Protein AF-A0A851CHR6-F1 (afdb_monomer)

Structure (mmCIF, N/CA/C/O backbone):
data_AF-A0A851CHR6-F1
#
_entry.id   AF-A0A851CHR6-F1
#
loop_
_atom_site.group_PDB
_atom_site.id
_atom_site.type_symbol
_atom_site.label_atom_id
_atom_site.label_alt_id
_atom_site.label_comp_id
_atom_site.label_asym_id
_atom_site.label_entity_id
_atom_site.label_seq_id
_atom_site.pdbx_PDB_ins_code
_atom_site.Cartn_x
_atom_site.Cartn_y
_atom_site.Cartn_z
_atom_site.occupancy
_atom_site.B_iso_or_equiv
_atom_site.auth_seq_id
_atom_site.auth_comp_id
_atom_site.auth_asym_id
_atom_site.auth_atom_id
_atom_site.pdbx_PDB_model_num
ATOM 1 N N . SER A 1 1 ? -6.723 14.436 -5.888 1.00 81.69 1 SER A N 1
ATOM 2 C CA . SER A 1 1 ? -5.928 14.360 -4.636 1.00 81.69 1 SER A CA 1
ATOM 3 C C . SER A 1 1 ? -5.388 12.940 -4.521 1.00 81.69 1 SER A C 1
ATOM 5 O O . SER A 1 1 ? -5.983 12.074 -5.145 1.00 81.69 1 SER A O 1
ATOM 7 N N . PHE A 1 2 ? -4.328 12.640 -3.761 1.00 88.12 2 PHE A N 1
ATOM 8 C CA . PHE A 1 2 ? -3.978 11.223 -3.514 1.00 88.12 2 PHE A CA 1
ATOM 9 C C . PHE A 1 2 ? -5.116 10.463 -2.838 1.00 88.12 2 PHE A C 1
ATOM 11 O O . PHE A 1 2 ? -5.323 9.294 -3.124 1.00 88.12 2 PHE A O 1
ATOM 18 N N . GLN A 1 3 ? -5.904 11.176 -2.035 1.00 89.31 3 GLN A N 1
ATOM 19 C CA . GLN A 1 3 ? -7.140 10.686 -1.443 1.00 89.31 3 GLN A CA 1
ATOM 20 C C . GLN A 1 3 ? -8.084 10.058 -2.480 1.00 89.31 3 GLN A C 1
ATOM 22 O O . GLN A 1 3 ? -8.462 8.910 -2.322 1.00 89.31 3 GLN A O 1
ATOM 27 N N . SER A 1 4 ? -8.383 10.762 -3.580 1.00 94.50 4 SER A N 1
ATOM 28 C CA . SER A 1 4 ? -9.306 10.250 -4.603 1.00 94.50 4 SER A CA 1
ATOM 29 C C . SER A 1 4 ? -8.756 9.010 -5.306 1.00 94.50 4 SER A C 1
ATOM 31 O O . SER A 1 4 ? -9.482 8.050 -5.482 1.00 94.50 4 SER A O 1
ATOM 33 N N . VAL A 1 5 ? -7.456 8.994 -5.625 1.00 95.62 5 VAL A N 1
ATOM 34 C CA . VAL A 1 5 ? -6.807 7.828 -6.255 1.00 95.62 5 VAL A CA 1
ATOM 35 C C . VAL A 1 5 ? -6.853 6.603 -5.338 1.00 95.62 5 VAL A C 1
ATOM 37 O O . VAL A 1 5 ? -7.081 5.490 -5.796 1.00 95.62 5 VAL A O 1
ATOM 40 N N . VAL A 1 6 ? -6.633 6.805 -4.037 1.00 96.38 6 VAL A N 1
ATOM 41 C CA . VAL A 1 6 ? -6.708 5.731 -3.042 1.00 96.38 6 VAL A CA 1
ATOM 42 C C . VAL A 1 6 ? -8.144 5.253 -2.853 1.00 96.38 6 VAL A C 1
ATOM 44 O O . VAL A 1 6 ? -8.358 4.051 -2.767 1.00 96.38 6 VAL A O 1
ATOM 47 N N . ASP A 1 7 ? -9.118 6.160 -2.808 1.00 96.12 7 ASP A N 1
ATOM 48 C CA . ASP A 1 7 ? -10.529 5.791 -2.681 1.00 96.12 7 ASP A CA 1
ATOM 49 C C . ASP A 1 7 ? -10.995 4.982 -3.909 1.00 96.12 7 ASP A C 1
ATOM 51 O O . ASP A 1 7 ? -11.620 3.937 -3.745 1.00 96.12 7 ASP A O 1
ATOM 55 N N . ASP A 1 8 ? -10.592 5.377 -5.122 1.00 97.38 8 ASP A N 1
ATOM 56 C CA . ASP A 1 8 ? -10.868 4.629 -6.359 1.00 97.38 8 ASP A CA 1
ATOM 57 C C . ASP A 1 8 ? -10.224 3.225 -6.336 1.00 97.38 8 ASP A C 1
ATOM 59 O O . ASP A 1 8 ? -10.842 2.228 -6.731 1.00 97.38 8 ASP A O 1
ATOM 63 N N . TRP A 1 9 ? -8.989 3.119 -5.827 1.00 97.81 9 TRP A N 1
ATOM 64 C CA . TRP A 1 9 ? -8.313 1.830 -5.647 1.00 97.81 9 TRP A CA 1
ATOM 65 C C . TRP A 1 9 ? -9.023 0.952 -4.607 1.00 97.81 9 TRP A C 1
ATOM 67 O O . TRP A 1 9 ? -9.183 -0.246 -4.823 1.00 97.81 9 TRP A O 1
ATOM 77 N N . ILE A 1 10 ? -9.503 1.535 -3.505 1.00 97.56 10 ILE A N 1
ATOM 78 C CA . ILE A 1 10 ? -10.255 0.820 -2.464 1.00 97.56 10 ILE A CA 1
ATOM 79 C C . ILE A 1 10 ? -11.565 0.258 -3.019 1.00 97.56 10 ILE A C 1
ATOM 81 O O . ILE A 1 10 ? -11.912 -0.882 -2.716 1.00 97.56 10 ILE A O 1
ATOM 85 N N . GLU A 1 11 ? -12.296 1.024 -3.828 1.00 97.69 11 GLU A N 1
ATOM 86 C CA . GLU A 1 11 ? -13.516 0.524 -4.470 1.00 97.69 11 GLU A CA 1
ATOM 87 C C . GLU A 1 11 ? -13.210 -0.614 -5.450 1.00 97.69 11 GLU A C 1
ATOM 89 O O . GLU A 1 11 ? -13.914 -1.626 -5.458 1.00 97.69 11 GLU A O 1
ATOM 94 N N . SER A 1 12 ? -12.105 -0.511 -6.193 1.00 97.62 12 SER A N 1
ATOM 95 C CA . SER A 1 12 ? -11.624 -1.600 -7.053 1.00 97.62 12 SER A CA 1
ATOM 96 C C . SER A 1 12 ? -11.279 -2.850 -6.234 1.00 97.62 12 SER A C 1
ATOM 98 O O . SER A 1 12 ? -11.700 -3.947 -6.590 1.00 97.62 12 SER A O 1
ATOM 100 N N . TYR A 1 13 ? -10.609 -2.685 -5.089 1.00 98.00 13 TYR A N 1
ATOM 101 C CA . TYR A 1 13 ? -10.252 -3.778 -4.180 1.00 98.00 13 TYR A CA 1
ATOM 102 C C . TYR A 1 13 ? -11.476 -4.473 -3.575 1.00 98.00 13 TYR A C 1
ATOM 104 O O . TYR A 1 13 ? -11.506 -5.695 -3.453 1.00 98.00 13 TYR A O 1
ATOM 112 N N . LYS A 1 14 ? -12.520 -3.714 -3.224 1.00 96.44 14 LYS A N 1
ATOM 113 C CA . LYS A 1 14 ? -13.790 -4.283 -2.747 1.00 96.44 14 LYS A CA 1
ATOM 114 C C . LYS A 1 14 ? -14.519 -5.081 -3.828 1.00 96.44 14 LYS A C 1
ATOM 116 O O . LYS A 1 14 ? -15.262 -5.999 -3.486 1.00 96.44 14 LYS A O 1
ATOM 121 N N . HIS A 1 15 ? -14.349 -4.716 -5.098 1.00 97.38 15 HIS A N 1
ATOM 122 C CA . HIS A 1 15 ? -14.965 -5.413 -6.223 1.00 97.38 15 HIS A CA 1
ATOM 123 C C . HIS A 1 15 ? -14.202 -6.690 -6.598 1.00 97.38 15 HIS A C 1
ATOM 125 O O . HIS A 1 15 ? -14.799 -7.763 -6.656 1.00 97.38 15 HIS A O 1
ATOM 131 N N . ASP A 1 16 ? -12.893 -6.574 -6.821 1.00 96.81 16 ASP A N 1
ATOM 132 C CA . ASP A 1 16 ? -11.997 -7.683 -7.136 1.00 96.81 16 ASP A CA 1
ATOM 133 C C . ASP A 1 16 ? -10.620 -7.426 -6.505 1.00 96.81 16 ASP A C 1
ATOM 135 O O . ASP A 1 16 ? -9.840 -6.574 -6.948 1.00 96.81 16 ASP A O 1
ATOM 139 N N . ARG A 1 17 ? -10.331 -8.177 -5.438 1.00 96.19 17 ARG A N 1
ATOM 140 C CA . ARG A 1 17 ? -9.097 -8.028 -4.657 1.00 96.19 17 ARG A CA 1
ATOM 141 C C . ARG A 1 17 ? -7.855 -8.367 -5.474 1.00 96.19 17 ARG A C 1
ATOM 143 O O . ARG A 1 17 ? -6.841 -7.688 -5.325 1.00 96.19 17 ARG A O 1
ATOM 150 N N . ASP A 1 18 ? -7.932 -9.374 -6.342 1.00 94.75 18 ASP A N 1
ATOM 151 C CA . ASP A 1 18 ? -6.777 -9.862 -7.094 1.00 94.75 18 ASP A CA 1
ATOM 152 C C . ASP A 1 18 ? -6.356 -8.835 -8.146 1.00 94.75 18 ASP A C 1
ATOM 154 O O . ASP A 1 18 ? -5.170 -8.542 -8.295 1.00 94.75 18 ASP A O 1
ATOM 158 N N . ILE A 1 19 ? -7.330 -8.250 -8.849 1.00 95.69 19 ILE A N 1
ATOM 159 C CA . ILE A 1 19 ? -7.069 -7.221 -9.864 1.00 95.69 19 ILE A CA 1
ATOM 160 C C . ILE A 1 19 ? -6.483 -5.965 -9.212 1.00 95.69 19 ILE A C 1
ATOM 162 O O . ILE A 1 19 ? -5.458 -5.454 -9.662 1.00 95.69 19 ILE A O 1
ATOM 166 N N . ALA A 1 20 ? -7.076 -5.493 -8.114 1.00 97.50 20 ALA A N 1
ATOM 167 C CA . ALA A 1 20 ? -6.581 -4.301 -7.432 1.00 97.50 20 ALA A CA 1
ATOM 168 C C . ALA A 1 20 ? -5.175 -4.500 -6.834 1.00 97.50 20 ALA A C 1
ATOM 170 O O . ALA A 1 20 ? -4.352 -3.578 -6.859 1.00 97.50 20 ALA A O 1
ATOM 171 N N . LEU A 1 21 ? -4.865 -5.694 -6.312 1.00 96.69 21 LEU A N 1
ATOM 172 C CA . LEU A 1 21 ? -3.513 -6.010 -5.843 1.00 96.69 21 LEU A CA 1
ATOM 173 C C . LEU A 1 21 ? -2.518 -6.123 -6.986 1.00 96.69 21 LEU A C 1
ATOM 175 O O . LEU A 1 21 ? -1.395 -5.650 -6.835 1.00 96.69 21 LEU A O 1
ATOM 179 N N . LEU A 1 22 ? -2.915 -6.687 -8.125 1.00 96.88 22 LEU A N 1
ATOM 180 C CA . LEU A 1 22 ? -2.071 -6.727 -9.313 1.00 96.88 22 LEU A CA 1
ATOM 181 C C . LEU A 1 22 ? -1.657 -5.319 -9.757 1.00 96.88 22 LEU A C 1
ATOM 183 O O . LEU A 1 22 ? -0.482 -5.087 -10.056 1.00 96.88 22 LEU A O 1
ATOM 187 N N . ASP A 1 23 ? -2.591 -4.369 -9.743 1.00 97.38 23 ASP A N 1
ATOM 188 C CA . ASP A 1 23 ? -2.306 -2.966 -10.050 1.00 97.38 23 A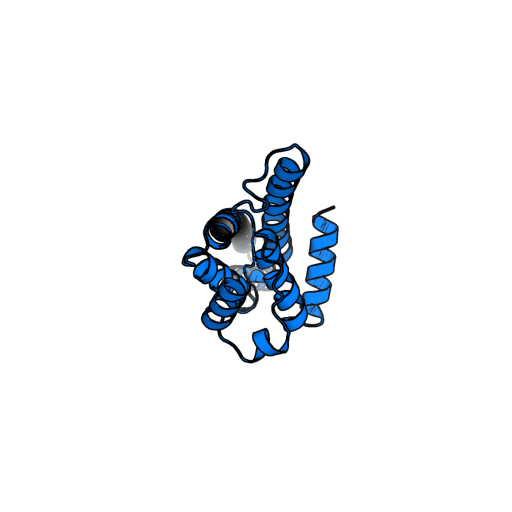SP A CA 1
ATOM 189 C C . ASP A 1 23 ? -1.341 -2.351 -9.029 1.00 97.38 23 ASP A C 1
ATOM 191 O O . ASP A 1 23 ? -0.394 -1.654 -9.401 1.00 97.38 23 AS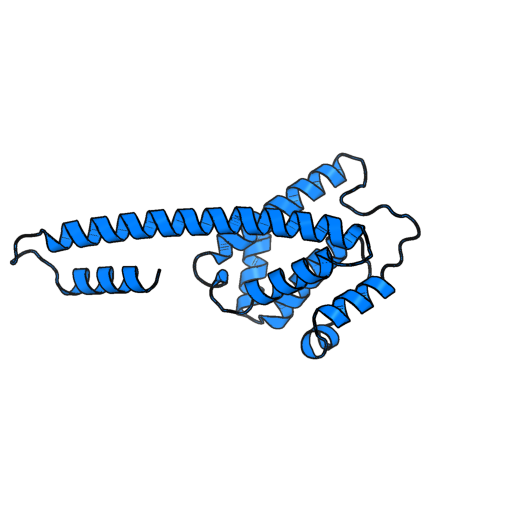P A O 1
ATOM 195 N N . LEU A 1 24 ? -1.520 -2.655 -7.740 1.00 97.50 24 LEU A N 1
ATOM 196 C CA . LEU A 1 24 ? -0.637 -2.165 -6.680 1.00 97.50 24 LEU A CA 1
ATOM 197 C C . LEU A 1 24 ? 0.774 -2.780 -6.755 1.00 97.50 24 LEU A C 1
ATOM 199 O O . LEU A 1 24 ? 1.767 -2.091 -6.515 1.00 97.50 24 LEU A O 1
ATOM 203 N N . ILE A 1 25 ? 0.884 -4.058 -7.122 1.00 96.31 25 ILE A N 1
ATOM 204 C CA . ILE A 1 25 ? 2.160 -4.741 -7.368 1.00 96.31 25 ILE A CA 1
ATOM 205 C C . ILE A 1 25 ? 2.881 -4.067 -8.534 1.00 96.31 25 ILE A C 1
ATOM 207 O O . ILE A 1 25 ? 4.033 -3.649 -8.390 1.00 96.31 25 ILE A O 1
ATOM 211 N N . ASN A 1 26 ? 2.195 -3.906 -9.668 1.00 97.00 26 ASN A N 1
ATOM 212 C CA . ASN A 1 26 ? 2.755 -3.246 -10.843 1.00 97.00 26 ASN A CA 1
ATOM 213 C C . ASN A 1 26 ? 3.151 -1.796 -10.553 1.00 97.00 26 ASN A C 1
ATOM 215 O O . ASN A 1 26 ? 4.203 -1.356 -11.009 1.00 97.00 26 ASN A O 1
ATOM 219 N N . PHE A 1 27 ? 2.384 -1.077 -9.732 1.00 97.88 27 PHE A N 1
ATOM 220 C CA . PHE A 1 27 ? 2.748 0.262 -9.275 1.00 97.88 27 PHE A CA 1
ATOM 221 C C . PHE A 1 27 ? 4.126 0.286 -8.596 1.00 97.88 27 PHE A C 1
ATOM 223 O O . PHE A 1 27 ? 4.962 1.122 -8.946 1.00 97.88 27 PHE A O 1
ATOM 230 N N . PHE A 1 28 ? 4.409 -0.633 -7.665 1.00 97.75 28 PHE A N 1
ATOM 231 C CA . PHE A 1 28 ? 5.719 -0.691 -7.005 1.00 97.75 28 PHE A CA 1
ATOM 232 C C . PHE A 1 28 ? 6.849 -1.076 -7.965 1.00 97.75 28 PHE A C 1
ATOM 234 O O . PHE A 1 28 ? 7.915 -0.460 -7.914 1.00 97.75 28 PHE A O 1
ATOM 241 N N . ILE A 1 29 ? 6.607 -2.039 -8.859 1.00 95.50 29 ILE A N 1
ATOM 242 C CA . ILE A 1 29 ? 7.572 -2.471 -9.881 1.00 95.50 29 ILE A CA 1
ATOM 243 C C . ILE A 1 29 ? 7.928 -1.312 -10.825 1.00 95.50 29 ILE A C 1
ATOM 245 O O . ILE A 1 29 ? 9.106 -1.019 -11.035 1.00 95.50 29 ILE A O 1
ATOM 249 N N . GLN A 1 30 ? 6.931 -0.580 -11.320 1.00 95.75 30 GLN A N 1
ATOM 250 C CA . GLN A 1 30 ? 7.128 0.556 -12.227 1.00 95.75 30 GLN A CA 1
ATOM 251 C C . GLN A 1 30 ? 7.757 1.765 -11.526 1.00 95.75 30 GLN A C 1
ATOM 253 O O . GLN A 1 30 ? 8.561 2.486 -12.118 1.00 95.75 30 GLN A O 1
ATOM 258 N N . CYS A 1 31 ? 7.472 1.974 -10.237 1.00 97.19 31 CYS A N 1
ATOM 259 C CA . CYS A 1 31 ? 8.139 3.004 -9.435 1.00 97.19 31 CYS A CA 1
ATOM 260 C C . CYS A 1 31 ? 9.646 2.738 -9.251 1.00 97.19 31 CYS A C 1
ATOM 262 O O . CYS A 1 31 ? 10.398 3.659 -8.924 1.00 97.19 31 CYS A O 1
ATOM 264 N N . SER A 1 32 ? 10.102 1.504 -9.480 1.00 95.56 32 SER A N 1
ATOM 265 C CA . SER A 1 32 ? 11.521 1.150 -9.581 1.00 95.56 32 SER A CA 1
ATOM 266 C C . SER A 1 32 ? 12.126 1.384 -10.964 1.00 95.56 32 SER A C 1
ATOM 268 O O . SER A 1 32 ? 13.311 1.135 -11.113 1.00 95.56 32 SER A O 1
ATOM 270 N N . GLY A 1 33 ? 11.372 1.859 -11.957 1.00 93.81 33 GLY A N 1
ATOM 271 C CA . GLY A 1 33 ? 11.861 2.035 -13.333 1.00 93.81 33 GLY A CA 1
ATOM 272 C C . GLY A 1 33 ? 11.715 0.791 -14.215 1.00 93.81 33 GLY A C 1
ATOM 273 O O . GLY A 1 33 ? 11.932 0.867 -15.422 1.00 93.81 33 GLY A O 1
ATOM 274 N N . CYS A 1 34 ? 11.263 -0.336 -13.653 1.00 92.81 34 CYS A N 1
ATOM 275 C CA . CYS A 1 34 ? 11.031 -1.553 -14.424 1.00 92.81 34 CYS A CA 1
ATOM 276 C C . CYS A 1 34 ? 9.875 -1.344 -15.412 1.00 92.81 34 CYS A C 1
ATOM 278 O O . CYS A 1 34 ? 8.784 -0.919 -15.026 1.00 92.81 34 CYS A O 1
ATOM 280 N N . LYS A 1 35 ? 10.116 -1.669 -16.685 1.00 90.31 35 LYS A N 1
ATOM 281 C CA . LYS A 1 35 ? 9.099 -1.637 -17.750 1.00 90.31 35 LYS A CA 1
ATOM 282 C C . LYS A 1 35 ? 8.340 -2.962 -17.889 1.00 90.31 35 LYS A C 1
ATOM 284 O O . LYS A 1 35 ? 7.350 -3.006 -18.617 1.00 90.31 35 LYS A O 1
ATOM 289 N N . GLY A 1 36 ? 8.811 -4.016 -17.219 1.00 90.69 36 GLY A N 1
ATOM 290 C CA . GLY A 1 36 ? 8.124 -5.299 -17.125 1.00 90.69 36 GLY A CA 1
ATOM 291 C C . GLY A 1 36 ? 6.759 -5.152 -16.454 1.00 90.69 36 GLY A C 1
ATOM 292 O O . GLY A 1 36 ? 6.524 -4.230 -15.667 1.00 90.69 36 GLY A O 1
ATOM 293 N N . VAL A 1 37 ? 5.843 -6.055 -16.793 1.00 94.00 37 VAL A N 1
ATOM 294 C CA . VAL A 1 37 ? 4.469 -6.042 -16.279 1.00 94.00 37 VAL A CA 1
ATOM 295 C C . VAL A 1 37 ? 4.146 -7.407 -15.696 1.00 94.00 37 VAL A C 1
ATOM 297 O O . VAL A 1 37 ? 4.206 -8.428 -16.380 1.00 94.00 37 VAL A O 1
ATOM 300 N N . VAL A 1 38 ? 3.749 -7.421 -14.427 1.00 95.38 38 VAL A N 1
ATOM 301 C CA . VAL A 1 38 ? 3.198 -8.608 -13.780 1.00 95.38 38 VAL A CA 1
ATOM 302 C C . VAL A 1 38 ? 1.792 -8.822 -14.327 1.00 95.38 38 VAL A C 1
ATOM 304 O O . VAL A 1 38 ? 0.930 -7.951 -14.207 1.00 95.38 38 VAL A O 1
ATOM 307 N N . THR A 1 39 ? 1.556 -9.971 -14.955 1.00 95.75 39 THR A N 1
AT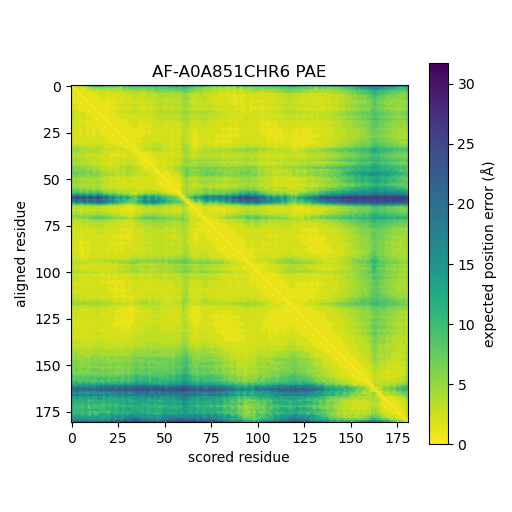OM 308 C CA . THR A 1 39 ? 0.245 -10.319 -15.520 1.00 95.75 39 THR A CA 1
ATOM 309 C C . THR A 1 39 ? -0.633 -11.032 -14.492 1.00 95.75 39 THR A C 1
ATOM 311 O O . THR A 1 39 ? -0.141 -11.592 -13.511 1.00 95.75 39 THR A O 1
ATOM 314 N N . ALA A 1 40 ? -1.945 -11.078 -14.740 1.00 94.94 40 ALA A N 1
ATOM 315 C CA . ALA A 1 40 ? -2.878 -11.819 -13.889 1.00 94.94 40 ALA A CA 1
ATOM 316 C C . ALA A 1 40 ? -2.543 -13.320 -13.811 1.00 94.94 40 ALA A C 1
ATOM 318 O O . ALA A 1 40 ? -2.719 -13.940 -12.767 1.00 94.94 40 ALA A O 1
ATOM 319 N N . GLU A 1 41 ? -2.025 -13.898 -14.897 1.00 94.19 41 GLU A N 1
ATOM 320 C CA . GLU A 1 41 ? -1.574 -15.292 -14.920 1.00 94.19 41 GLU A CA 1
ATOM 321 C C . GLU A 1 41 ? -0.368 -15.505 -13.997 1.00 94.19 41 GLU A C 1
ATOM 323 O O . GLU A 1 41 ? -0.355 -16.448 -13.209 1.00 94.19 41 GLU A O 1
ATOM 328 N N . MET A 1 42 ? 0.608 -14.590 -14.028 1.00 93.38 42 MET A N 1
ATOM 329 C CA . MET A 1 42 ? 1.750 -14.633 -13.114 1.00 93.38 42 MET A CA 1
ATOM 330 C C . MET A 1 42 ? 1.296 -14.507 -11.661 1.00 93.38 42 MET A C 1
ATOM 332 O O . MET A 1 42 ? 1.696 -15.314 -10.833 1.00 93.38 42 MET A O 1
ATOM 336 N N . PHE A 1 43 ? 0.424 -13.547 -11.357 1.00 92.94 43 PHE A N 1
ATOM 337 C CA . PHE A 1 43 ? -0.052 -13.322 -9.993 1.00 92.94 43 PHE A CA 1
ATOM 338 C C . PHE A 1 43 ? -0.815 -14.520 -9.407 1.00 92.94 43 PHE A C 1
ATOM 340 O O . PHE A 1 43 ? -0.675 -14.816 -8.225 1.00 92.94 43 PHE A O 1
ATOM 347 N N . ARG A 1 44 ? -1.579 -15.253 -10.228 1.00 90.69 44 ARG A N 1
ATOM 348 C CA . ARG A 1 44 ? -2.338 -16.433 -9.772 1.00 90.69 44 ARG A CA 1
ATOM 349 C C . ARG A 1 44 ? -1.501 -17.701 -9.636 1.00 90.69 44 ARG A C 1
ATOM 351 O O . ARG A 1 44 ? -1.884 -18.593 -8.881 1.00 90.69 44 ARG A O 1
ATOM 358 N N . HIS A 1 45 ? -0.423 -17.829 -10.407 1.00 92.56 45 HIS A N 1
ATOM 359 C CA . HIS A 1 45 ? 0.283 -19.105 -10.561 1.00 92.56 45 HIS A CA 1
ATOM 360 C C . HIS A 1 45 ? 1.744 -19.088 -10.114 1.00 92.56 45 HIS A C 1
ATOM 362 O O . HIS A 1 45 ? 2.329 -20.159 -9.979 1.00 92.56 45 HIS A O 1
ATOM 368 N N . MET A 1 46 ? 2.330 -17.917 -9.872 1.00 92.19 46 MET A N 1
ATOM 369 C CA . MET A 1 46 ? 3.723 -17.779 -9.453 1.00 92.19 46 MET A CA 1
ATOM 370 C C . MET A 1 46 ? 3.817 -17.271 -8.020 1.00 92.19 46 MET A C 1
ATOM 372 O O . MET A 1 46 ? 3.011 -16.462 -7.564 1.00 92.19 46 MET A O 1
ATOM 376 N N . GLN A 1 47 ? 4.850 -17.717 -7.313 1.00 87.44 47 GLN A N 1
ATOM 377 C CA . GLN A 1 47 ? 5.210 -17.139 -6.023 1.00 87.44 47 GLN A CA 1
ATOM 378 C C . GLN A 1 47 ? 5.859 -15.763 -6.214 1.00 87.44 47 GLN A C 1
ATOM 380 O O . GLN A 1 47 ? 6.487 -15.490 -7.240 1.00 87.44 47 GLN A O 1
ATOM 385 N N . ASN A 1 48 ? 5.799 -14.909 -5.187 1.00 83.50 48 ASN A N 1
ATOM 386 C CA . ASN A 1 48 ? 6.416 -13.577 -5.230 1.00 83.50 48 ASN A CA 1
ATOM 387 C C . ASN A 1 48 ? 7.904 -13.627 -5.618 1.00 83.50 48 ASN A C 1
ATOM 389 O O . ASN A 1 48 ? 8.363 -12.786 -6.385 1.00 83.50 48 ASN A O 1
ATOM 393 N N . SER A 1 49 ? 8.654 -14.631 -5.156 1.00 85.25 49 SER A N 1
ATOM 394 C CA . SER A 1 49 ? 10.065 -14.820 -5.522 1.00 85.25 49 SER A CA 1
ATOM 395 C C . SER A 1 49 ? 10.269 -15.073 -7.020 1.00 85.25 49 SER A C 1
ATOM 397 O O . SER A 1 49 ? 11.209 -14.546 -7.614 1.00 85.25 49 SER A O 1
ATOM 399 N N . GLU A 1 50 ? 9.380 -15.840 -7.651 1.00 91.25 50 GLU A N 1
ATOM 400 C CA . GLU A 1 50 ? 9.420 -16.124 -9.087 1.00 91.25 50 GLU A CA 1
ATOM 401 C C . GLU A 1 50 ? 9.041 -14.892 -9.907 1.00 91.25 50 GLU A C 1
ATOM 403 O O . GLU A 1 50 ? 9.717 -14.585 -10.890 1.00 91.25 50 GLU A O 1
ATOM 408 N N . ILE A 1 51 ? 8.020 -14.149 -9.462 1.00 91.00 51 ILE A N 1
ATOM 409 C CA . ILE A 1 51 ? 7.616 -12.874 -10.066 1.00 91.00 51 ILE A CA 1
ATOM 410 C C . ILE A 1 51 ? 8.780 -11.883 -10.012 1.00 91.00 51 ILE A C 1
ATOM 412 O O . ILE A 1 51 ? 9.146 -11.315 -11.036 1.00 91.00 51 ILE A O 1
ATOM 416 N N . ILE A 1 52 ? 9.409 -11.709 -8.846 1.00 88.94 52 ILE A N 1
ATOM 417 C CA . ILE A 1 52 ? 10.540 -10.789 -8.666 1.00 88.94 52 ILE A CA 1
ATOM 418 C C . ILE A 1 52 ? 11.727 -11.200 -9.535 1.00 88.94 52 ILE A C 1
ATOM 420 O O . ILE A 1 52 ? 12.364 -10.335 -10.139 1.00 88.94 52 ILE A O 1
ATOM 424 N N . ARG A 1 53 ? 12.025 -12.503 -9.632 1.00 90.00 53 ARG A N 1
ATOM 425 C CA . ARG A 1 53 ? 13.079 -13.005 -10.520 1.00 90.00 53 ARG A CA 1
ATOM 426 C C . ARG A 1 53 ? 12.777 -12.657 -11.976 1.00 90.00 53 ARG A C 1
ATOM 428 O O . ARG A 1 53 ? 13.638 -12.094 -12.640 1.00 90.00 53 ARG A O 1
ATOM 435 N N . LYS A 1 54 ? 11.554 -12.909 -12.444 1.00 91.94 54 LYS A N 1
ATOM 436 C CA . LYS A 1 54 ? 11.154 -12.583 -13.817 1.00 91.94 54 LYS A CA 1
ATOM 437 C C . LYS A 1 54 ? 11.199 -11.076 -14.089 1.00 91.94 54 LYS A C 1
ATOM 439 O O . LYS A 1 54 ? 11.758 -10.661 -15.093 1.00 91.94 54 LYS A O 1
ATOM 444 N N . MET A 1 55 ? 10.712 -10.248 -13.165 1.00 92.31 55 MET A N 1
ATOM 445 C CA . MET A 1 55 ? 10.804 -8.784 -13.280 1.00 92.31 55 MET A CA 1
ATOM 446 C C . MET A 1 55 ? 12.251 -8.273 -13.225 1.00 92.31 55 MET A C 1
ATOM 448 O O . MET A 1 55 ? 12.552 -7.222 -13.776 1.00 92.31 55 MET A O 1
ATOM 452 N N . THR A 1 56 ? 13.151 -9.006 -12.562 1.00 86.81 56 THR A N 1
ATOM 453 C CA . THR A 1 56 ? 14.596 -8.732 -12.549 1.00 86.81 56 THR A CA 1
ATOM 454 C C . THR A 1 56 ? 15.243 -9.077 -13.889 1.00 86.81 56 THR A C 1
ATOM 456 O O . THR A 1 56 ? 16.082 -8.319 -14.360 1.00 86.81 56 THR A O 1
ATOM 459 N N . GLU A 1 57 ? 14.848 -10.185 -14.517 1.00 86.19 57 GLU A N 1
ATOM 460 C CA . GLU A 1 57 ? 15.299 -10.569 -15.863 1.00 86.19 57 GLU A CA 1
ATOM 461 C C . GLU A 1 57 ? 14.767 -9.608 -16.940 1.00 86.19 57 GLU A C 1
ATOM 463 O O . GLU A 1 57 ? 15.488 -9.271 -17.873 1.00 86.19 57 GLU A O 1
ATOM 468 N N . GLU A 1 58 ? 13.535 -9.119 -16.779 1.00 85.19 58 GLU A N 1
ATOM 469 C CA . GLU A 1 58 ? 12.909 -8.105 -17.642 1.00 85.19 58 GLU A CA 1
ATOM 470 C C . GLU A 1 58 ? 13.345 -6.666 -17.315 1.00 85.19 58 GLU A C 1
ATOM 472 O O . GLU A 1 58 ? 12.872 -5.715 -17.943 1.00 85.19 58 GLU A O 1
ATOM 477 N N . PHE A 1 59 ? 14.224 -6.476 -16.325 1.00 82.69 59 PHE A N 1
ATOM 478 C CA . PHE A 1 59 ? 14.738 -5.160 -15.958 1.00 82.69 59 PHE A CA 1
ATOM 479 C C . PHE A 1 59 ? 15.763 -4.693 -17.002 1.00 82.69 59 PHE A C 1
ATOM 481 O O . PHE A 1 59 ? 16.974 -4.793 -16.813 1.00 82.69 59 PHE A O 1
ATOM 488 N N . ASP A 1 60 ? 15.247 -4.213 -18.131 1.00 70.69 60 ASP A N 1
ATOM 489 C CA . ASP A 1 60 ? 16.019 -3.693 -19.255 1.00 70.69 60 ASP A CA 1
ATOM 490 C C . ASP A 1 60 ? 16.247 -2.183 -19.090 1.00 70.69 60 ASP A C 1
ATOM 492 O O . ASP A 1 60 ? 15.416 -1.346 -19.470 1.00 70.69 60 ASP A O 1
ATOM 496 N N . GLU A 1 61 ? 17.364 -1.834 -18.453 1.00 66.81 61 GLU A N 1
ATOM 497 C CA . GLU A 1 61 ? 17.801 -0.451 -18.298 1.00 66.81 61 GLU A CA 1
ATOM 498 C C . GLU A 1 61 ? 19.184 -0.247 -18.935 1.00 66.81 61 GLU A C 1
ATOM 500 O O . GLU A 1 61 ? 20.216 -0.633 -18.386 1.00 66.81 61 GLU A O 1
ATOM 505 N N . ASP A 1 62 ? 19.193 0.445 -20.082 1.00 64.06 62 ASP A N 1
ATOM 506 C CA . ASP A 1 62 ? 20.393 0.958 -20.767 1.00 64.06 62 ASP A CA 1
ATOM 507 C C . ASP A 1 62 ? 21.212 1.933 -19.888 1.00 64.06 62 ASP A C 1
ATOM 509 O O . ASP A 1 62 ? 22.385 2.210 -20.150 1.00 64.06 62 ASP A O 1
ATOM 513 N N . SER A 1 63 ? 20.590 2.473 -18.834 1.00 69.25 63 SER A N 1
ATOM 514 C CA . SER A 1 63 ? 21.167 3.395 -17.856 1.00 69.25 63 SER A CA 1
ATOM 515 C C . SER A 1 63 ? 20.817 2.938 -16.447 1.00 69.25 63 SER A C 1
ATOM 517 O O . SER A 1 63 ? 19.650 2.699 -16.182 1.00 69.25 63 SER A O 1
ATOM 519 N N . GLY A 1 64 ? 21.765 2.926 -15.507 1.00 78.56 64 GLY A N 1
ATOM 520 C CA . GLY A 1 64 ? 21.490 2.590 -14.097 1.00 78.56 64 GLY A CA 1
ATOM 521 C C . GLY A 1 64 ? 20.680 3.637 -13.307 1.00 78.56 64 GLY A C 1
ATOM 522 O O . GLY A 1 64 ? 20.782 3.676 -12.075 1.00 78.56 64 GLY A O 1
ATOM 523 N N . ASP A 1 65 ? 19.949 4.511 -14.003 1.00 90.25 65 ASP A N 1
ATOM 524 C CA . ASP A 1 65 ? 19.109 5.572 -13.456 1.00 90.25 65 ASP A CA 1
ATOM 525 C C . ASP A 1 65 ? 17.653 5.118 -13.367 1.00 90.25 65 ASP A C 1
ATOM 527 O O . ASP A 1 65 ? 17.052 4.756 -14.368 1.00 90.25 65 ASP A O 1
ATOM 531 N N . TYR A 1 66 ? 17.060 5.270 -12.184 1.00 94.69 66 TYR A N 1
ATOM 532 C CA . TYR A 1 66 ? 15.662 4.940 -11.909 1.00 94.69 66 TYR A CA 1
ATOM 533 C C . TYR A 1 66 ? 14.967 6.124 -11.212 1.00 94.69 66 TYR A C 1
ATOM 535 O O . TYR A 1 66 ? 15.646 7.012 -10.679 1.00 94.69 66 TYR A O 1
ATOM 543 N N . PRO A 1 67 ? 13.620 6.176 -11.149 1.00 95.94 67 PRO A N 1
ATOM 544 C CA . PRO A 1 67 ? 12.862 7.365 -10.730 1.00 95.94 67 PRO A CA 1
ATOM 545 C C . PRO A 1 67 ? 13.305 8.049 -9.424 1.00 95.94 67 PRO A C 1
ATOM 547 O O . PRO A 1 67 ? 13.126 9.258 -9.262 1.00 95.94 67 PRO A O 1
ATOM 550 N N . LEU A 1 68 ? 13.889 7.303 -8.477 1.00 96.75 68 LEU A N 1
ATOM 551 C CA . LEU A 1 68 ? 14.359 7.831 -7.190 1.00 96.75 68 LEU A CA 1
ATOM 552 C C . LEU A 1 68 ? 15.782 8.416 -7.207 1.00 96.75 68 LEU A C 1
ATOM 554 O O . LEU A 1 68 ? 16.144 9.101 -6.245 1.00 96.75 68 LEU A O 1
ATOM 558 N N . THR A 1 69 ? 16.590 8.153 -8.237 1.00 95.25 69 THR A N 1
ATOM 559 C CA . THR A 1 69 ? 17.937 8.737 -8.406 1.00 95.25 69 THR A CA 1
ATOM 560 C C . THR A 1 69 ? 17.966 9.875 -9.413 1.00 95.25 69 THR A C 1
ATOM 562 O O . THR A 1 69 ? 18.879 10.699 -9.360 1.00 95.25 69 THR A O 1
ATOM 565 N N . MET A 1 70 ? 16.960 9.966 -10.285 1.00 95.12 70 MET A N 1
ATOM 566 C CA . MET A 1 70 ? 16.894 11.013 -11.296 1.00 95.12 70 MET A CA 1
ATOM 567 C C . MET A 1 70 ? 16.838 12.418 -10.677 1.00 95.12 70 MET A C 1
ATOM 569 O O . MET A 1 70 ? 16.091 12.706 -9.735 1.00 95.12 70 MET A O 1
ATOM 573 N N . ALA A 1 71 ? 17.637 13.327 -11.236 1.00 93.69 71 ALA A N 1
ATOM 574 C CA . ALA A 1 71 ? 17.685 14.719 -10.815 1.00 93.69 71 ALA A CA 1
ATOM 575 C C . ALA A 1 71 ? 16.576 15.550 -11.478 1.00 93.69 71 ALA A C 1
ATOM 577 O O . ALA A 1 71 ? 16.194 15.328 -12.622 1.00 93.69 71 ALA A O 1
ATOM 578 N N . GLY A 1 72 ? 16.086 16.562 -10.763 1.00 96.00 72 GLY A N 1
ATOM 579 C CA . GLY A 1 72 ? 15.138 17.546 -11.288 1.00 96.00 72 GLY A CA 1
ATOM 580 C C . GLY A 1 72 ? 13.885 17.713 -10.420 1.00 96.00 72 GLY A C 1
ATOM 581 O O . GLY A 1 72 ? 13.561 16.840 -9.608 1.00 96.00 72 GLY A O 1
ATOM 582 N N . PRO A 1 73 ? 13.159 18.839 -10.552 1.00 96.06 73 PRO A N 1
ATOM 583 C CA . PRO A 1 73 ? 11.982 19.126 -9.728 1.00 96.06 73 PRO A CA 1
ATOM 584 C C . PRO A 1 73 ? 10.874 18.071 -9.850 1.00 96.06 73 PRO A C 1
ATOM 586 O O . PRO A 1 73 ? 10.241 17.730 -8.851 1.00 96.06 73 PRO A O 1
ATOM 589 N N . GLN A 1 74 ? 10.676 17.516 -11.050 1.00 96.56 74 GLN A N 1
ATOM 590 C CA . GLN A 1 74 ? 9.656 16.497 -11.310 1.00 96.56 74 GLN A CA 1
ATOM 591 C C . GLN A 1 74 ? 9.894 15.212 -10.503 1.00 96.56 74 GLN A C 1
ATOM 593 O O . GLN A 1 74 ? 8.968 14.702 -9.878 1.00 96.56 74 GLN A O 1
ATOM 598 N N . TRP A 1 75 ? 11.144 14.752 -10.411 1.00 96.00 75 TRP A N 1
ATOM 599 C CA . TRP A 1 75 ? 11.510 13.528 -9.694 1.00 96.00 75 TRP A CA 1
ATOM 600 C C . TRP A 1 75 ? 11.512 13.721 -8.176 1.00 96.00 75 TRP A C 1
ATOM 602 O O . TRP A 1 75 ? 11.104 12.835 -7.424 1.00 96.00 75 TRP A O 1
ATOM 612 N N . LYS A 1 76 ? 11.841 14.931 -7.702 1.00 96.06 76 LYS A N 1
ATOM 613 C CA . LYS A 1 76 ? 11.621 15.310 -6.295 1.00 96.06 76 LYS A CA 1
ATOM 614 C C . LYS A 1 76 ? 10.136 15.260 -5.927 1.00 96.06 76 LYS A C 1
ATOM 616 O O . LYS A 1 76 ? 9.787 14.718 -4.878 1.00 96.06 76 LYS A O 1
ATOM 621 N N . LYS A 1 77 ? 9.263 15.789 -6.793 1.00 97.25 77 LYS A N 1
ATOM 622 C CA . LYS A 1 77 ? 7.807 15.728 -6.605 1.00 97.25 77 LYS A CA 1
ATOM 623 C C . LYS A 1 77 ? 7.292 14.290 -6.668 1.00 97.25 77 LYS A C 1
ATOM 625 O O . LYS A 1 77 ? 6.460 13.932 -5.839 1.00 97.25 77 LYS A O 1
ATOM 630 N N . PHE A 1 78 ? 7.804 13.469 -7.586 1.00 97.69 78 PHE A N 1
ATOM 631 C CA . PHE A 1 78 ? 7.496 12.039 -7.659 1.00 97.69 78 PHE A CA 1
ATOM 632 C C . PHE A 1 78 ? 7.837 11.329 -6.346 1.00 97.69 78 PHE A C 1
ATOM 634 O O . PHE A 1 78 ? 6.966 10.701 -5.757 1.00 97.69 78 PHE A O 1
ATOM 641 N N . LYS A 1 79 ? 9.053 11.502 -5.815 1.00 97.62 79 LYS A N 1
ATOM 642 C CA . LYS A 1 79 ? 9.449 10.895 -4.535 1.00 97.62 79 LYS A CA 1
ATOM 643 C C . LYS A 1 79 ? 8.523 11.299 -3.383 1.00 97.62 79 LYS A C 1
ATOM 645 O O . LYS A 1 79 ? 8.150 10.450 -2.573 1.00 97.62 79 LYS A O 1
ATOM 650 N N . ALA A 1 80 ? 8.155 12.579 -3.298 1.00 97.56 80 ALA A N 1
ATOM 651 C CA . ALA A 1 80 ? 7.211 13.061 -2.289 1.00 97.56 80 ALA A CA 1
ATOM 652 C C . ALA A 1 80 ? 5.822 12.422 -2.463 1.00 97.56 80 ALA A C 1
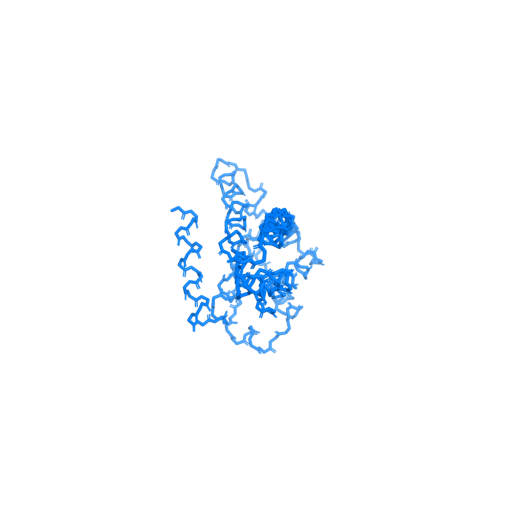ATOM 654 O O . ALA A 1 80 ? 5.272 11.890 -1.503 1.00 97.56 80 ALA A O 1
ATOM 655 N N . SER A 1 81 ? 5.326 12.399 -3.700 1.00 97.69 81 SER A N 1
ATOM 656 C CA . SER A 1 81 ? 4.049 11.796 -4.098 1.00 97.69 81 SER A CA 1
ATOM 657 C C . SER A 1 81 ? 3.979 10.306 -3.765 1.00 97.69 81 SER A C 1
ATOM 659 O O . SER A 1 81 ? 3.008 9.844 -3.181 1.00 97.69 81 SER A O 1
ATOM 661 N N . PHE A 1 82 ? 5.041 9.562 -4.075 1.00 98.06 82 PHE A N 1
ATOM 662 C CA . PHE A 1 82 ? 5.175 8.139 -3.777 1.00 98.06 82 PHE A CA 1
ATOM 663 C C . PHE A 1 82 ? 5.080 7.866 -2.271 1.00 98.06 82 PHE A C 1
ATOM 665 O O . PHE A 1 82 ? 4.331 6.997 -1.829 1.00 98.06 82 PHE A O 1
ATOM 672 N N . CYS A 1 83 ? 5.796 8.655 -1.462 1.00 98.06 83 CYS A N 1
ATOM 673 C CA . CYS A 1 83 ? 5.747 8.530 -0.007 1.00 98.06 83 CYS A CA 1
ATOM 674 C C . CYS A 1 83 ? 4.367 8.893 0.563 1.00 98.06 83 CYS A C 1
ATOM 676 O O . CYS A 1 83 ? 3.911 8.256 1.512 1.00 98.06 83 CYS A O 1
ATOM 678 N N . GLU A 1 84 ? 3.731 9.934 0.021 1.00 97.44 84 GLU A N 1
ATOM 679 C CA . GLU A 1 84 ? 2.407 10.384 0.447 1.00 97.44 84 GLU A CA 1
ATOM 680 C C . GLU A 1 84 ? 1.334 9.345 0.117 1.00 97.44 84 GLU A C 1
ATOM 682 O O . GLU A 1 84 ? 0.549 8.998 0.997 1.00 97.44 84 GLU A O 1
ATOM 687 N N . PHE A 1 85 ? 1.353 8.791 -1.099 1.00 98.19 85 PHE A N 1
ATOM 688 C CA . PHE A 1 85 ? 0.422 7.755 -1.542 1.00 98.19 85 PHE A CA 1
ATOM 689 C C . PHE A 1 85 ? 0.383 6.566 -0.577 1.00 98.19 85 PHE A C 1
ATOM 691 O O . PHE A 1 85 ? -0.693 6.208 -0.108 1.00 98.19 85 PHE A O 1
ATOM 698 N N . ILE A 1 86 ? 1.542 6.012 -0.199 1.00 98.06 86 ILE A N 1
ATOM 699 C CA . ILE A 1 86 ? 1.622 4.874 0.738 1.00 98.06 86 ILE A CA 1
ATOM 700 C C . ILE A 1 86 ? 0.996 5.234 2.091 1.00 98.06 86 ILE A C 1
ATOM 702 O O . ILE A 1 86 ? 0.245 4.450 2.670 1.00 98.06 86 ILE A O 1
ATOM 706 N N . GLY A 1 87 ? 1.279 6.438 2.596 1.00 97.19 87 GLY A N 1
ATOM 707 C CA . GLY A 1 87 ? 0.715 6.908 3.858 1.00 97.19 87 GLY A CA 1
ATOM 708 C C . GLY A 1 87 ? -0.804 7.082 3.807 1.00 97.19 87 GLY A C 1
ATOM 709 O O . GLY A 1 87 ? -1.492 6.729 4.765 1.00 97.19 87 GLY A O 1
ATOM 710 N N . VAL A 1 88 ? -1.332 7.616 2.702 1.00 97.62 88 VAL A N 1
ATOM 711 C CA . VAL A 1 88 ? -2.778 7.785 2.492 1.00 97.62 88 VAL A CA 1
ATOM 712 C C . VAL A 1 88 ? -3.461 6.429 2.311 1.00 97.62 88 VAL A C 1
ATOM 714 O O . VAL A 1 88 ? -4.482 6.202 2.951 1.00 97.62 88 VAL A O 1
ATOM 717 N N . LEU A 1 89 ? -2.873 5.508 1.542 1.00 97.75 89 LEU A N 1
ATOM 718 C CA . LEU A 1 89 ? -3.389 4.154 1.319 1.00 97.75 89 LEU A CA 1
ATOM 719 C C . LEU A 1 89 ? -3.648 3.419 2.638 1.00 97.75 89 LEU A C 1
ATOM 721 O O . LEU A 1 89 ? -4.773 3.003 2.914 1.00 97.75 89 LEU A O 1
ATOM 725 N N . VAL A 1 90 ? -2.627 3.334 3.494 1.00 97.31 90 VAL A N 1
ATOM 726 C CA . VAL A 1 90 ? -2.728 2.658 4.798 1.00 97.31 90 VAL A CA 1
ATOM 727 C C . VAL A 1 90 ? -3.738 3.359 5.702 1.00 97.31 90 VAL A C 1
ATOM 729 O O . VAL A 1 90 ? -4.546 2.704 6.355 1.00 97.31 90 VAL A O 1
ATOM 732 N N . ARG A 1 91 ? -3.733 4.698 5.723 1.00 95.62 91 ARG A N 1
ATOM 733 C CA . ARG A 1 91 ? -4.675 5.482 6.531 1.00 95.62 91 ARG A CA 1
ATOM 734 C C . ARG A 1 91 ? -6.123 5.236 6.108 1.00 95.62 91 ARG A C 1
ATOM 736 O O . ARG A 1 91 ? -6.983 5.110 6.974 1.00 95.62 91 ARG A O 1
ATOM 743 N N . GLN A 1 92 ? -6.403 5.165 4.813 1.00 95.94 92 GLN A N 1
ATOM 744 C CA . GLN A 1 92 ? -7.757 4.922 4.318 1.00 95.94 92 GLN A CA 1
ATOM 745 C C . GLN A 1 92 ? -8.221 3.486 4.567 1.00 95.94 92 GLN A C 1
ATOM 747 O O . GLN A 1 92 ? -9.394 3.256 4.850 1.00 95.94 92 GLN A O 1
ATOM 752 N N . CYS A 1 93 ? -7.292 2.532 4.564 1.00 96.00 93 CYS A N 1
ATOM 753 C CA . CYS A 1 93 ? -7.580 1.129 4.839 1.00 96.00 93 CYS A CA 1
ATOM 754 C C . CYS A 1 93 ? -7.668 0.793 6.345 1.00 96.00 93 CYS A C 1
ATOM 756 O O . CYS A 1 93 ? -8.062 -0.322 6.690 1.00 96.00 93 CYS A O 1
ATOM 758 N N . GLN A 1 94 ? -7.327 1.729 7.246 1.00 93.06 94 GLN A N 1
ATOM 759 C CA . GLN A 1 94 ? -6.996 1.441 8.654 1.00 93.06 94 GLN A CA 1
ATOM 760 C C . GLN A 1 94 ? -8.118 0.843 9.519 1.00 93.06 94 GLN A C 1
ATOM 762 O O . GLN A 1 94 ? -7.849 0.411 10.630 1.00 93.06 94 GLN A O 1
ATOM 767 N N . TYR A 1 95 ? -9.370 0.864 9.059 1.00 90.38 95 TYR A N 1
ATOM 768 C CA . TYR A 1 95 ? -10.526 0.391 9.833 1.00 90.38 95 TYR A CA 1
ATOM 769 C C . TYR A 1 95 ? -11.113 -0.930 9.324 1.00 90.38 95 TYR A C 1
ATOM 771 O O . TYR A 1 95 ? -12.074 -1.421 9.906 1.00 90.38 95 TYR A O 1
ATOM 779 N N . SER A 1 96 ? -10.603 -1.477 8.218 1.00 92.56 96 SER A N 1
ATOM 780 C CA . SER A 1 96 ? -11.119 -2.732 7.655 1.00 92.56 96 SER A CA 1
ATOM 781 C C . SER A 1 96 ? -10.057 -3.487 6.863 1.00 92.56 96 SER A C 1
ATOM 783 O O . SER A 1 96 ? -9.561 -4.502 7.333 1.00 92.56 96 SER A O 1
ATOM 785 N N . ILE A 1 97 ? -9.676 -2.972 5.691 1.00 95.25 97 ILE A N 1
ATOM 786 C CA . ILE A 1 97 ? -8.859 -3.690 4.699 1.00 95.25 97 ILE A CA 1
ATOM 787 C C . ILE A 1 97 ? -7.493 -4.110 5.253 1.00 95.25 97 ILE A C 1
ATOM 789 O O . ILE A 1 97 ? -7.025 -5.191 4.926 1.00 95.25 97 ILE A O 1
ATOM 793 N N . ILE A 1 98 ? -6.862 -3.321 6.132 1.00 94.94 98 ILE A N 1
ATOM 794 C CA . ILE A 1 98 ? -5.558 -3.720 6.699 1.00 94.94 98 ILE A CA 1
ATOM 795 C C . ILE A 1 98 ? -5.614 -4.994 7.563 1.00 94.94 98 ILE A C 1
ATOM 797 O O . ILE A 1 98 ? -4.562 -5.548 7.869 1.00 94.94 98 ILE A O 1
ATOM 801 N N . TYR A 1 99 ? -6.810 -5.434 7.968 1.00 94.12 99 TYR A N 1
ATOM 802 C CA . TYR A 1 99 ? -7.042 -6.600 8.826 1.00 94.12 99 TYR A CA 1
ATOM 803 C C . TYR A 1 99 ? -7.618 -7.802 8.068 1.00 94.12 99 TYR A C 1
ATOM 805 O O . TYR A 1 99 ? -8.057 -8.758 8.694 1.00 94.12 99 TYR A O 1
ATOM 813 N N . ASP A 1 100 ? -7.662 -7.762 6.735 1.00 94.88 100 ASP A N 1
ATOM 814 C CA . ASP A 1 100 ? -8.299 -8.806 5.924 1.00 94.88 100 ASP A CA 1
ATOM 815 C C . ASP A 1 100 ? -7.413 -10.030 5.632 1.00 94.88 100 ASP A C 1
ATOM 817 O O . ASP A 1 100 ? -7.801 -10.885 4.835 1.00 94.88 100 ASP A O 1
ATOM 821 N N . GLU A 1 101 ? -6.231 -10.087 6.257 1.00 94.12 101 GLU A N 1
ATOM 822 C CA . GLU A 1 101 ? -5.221 -11.147 6.109 1.00 94.12 101 GLU A CA 1
ATOM 823 C C . GLU A 1 101 ? -4.756 -11.369 4.657 1.00 94.12 101 GLU A C 1
ATOM 825 O O . GLU A 1 101 ? -4.229 -12.427 4.319 1.00 94.12 101 GLU A O 1
ATOM 830 N N . TYR A 1 102 ? -4.943 -10.381 3.772 1.00 94.69 102 TYR A N 1
ATOM 831 C CA . TYR A 1 102 ? -4.616 -10.534 2.357 1.00 94.69 102 TYR A CA 1
ATOM 832 C C . TYR A 1 102 ? -3.827 -9.357 1.785 1.00 94.69 102 TYR A C 1
ATOM 834 O O . TYR A 1 102 ? -2.721 -9.546 1.265 1.00 94.69 102 TYR A O 1
ATOM 842 N N . MET A 1 103 ? -4.341 -8.130 1.912 1.00 95.75 103 MET A N 1
ATOM 843 C CA . MET A 1 103 ? -3.721 -6.948 1.304 1.00 95.75 103 MET A CA 1
ATOM 844 C C . MET A 1 103 ? -2.316 -6.696 1.858 1.00 95.75 103 MET A C 1
ATOM 846 O O . MET A 1 103 ? -1.344 -6.588 1.104 1.00 95.75 103 MET A O 1
ATOM 850 N N . MET A 1 104 ? -2.205 -6.631 3.186 1.00 95.75 104 MET A N 1
ATOM 851 C CA . MET A 1 104 ? -0.950 -6.308 3.863 1.00 95.75 104 MET A CA 1
ATOM 852 C C . MET A 1 104 ? 0.091 -7.414 3.695 1.00 95.75 104 MET A C 1
ATOM 854 O O . MET A 1 104 ? 1.249 -7.101 3.430 1.00 95.75 104 MET A O 1
ATOM 858 N N . ASP A 1 105 ? -0.314 -8.681 3.771 1.00 94.38 105 ASP A N 1
ATOM 859 C CA . ASP A 1 105 ? 0.583 -9.827 3.588 1.00 94.38 105 ASP A CA 1
ATOM 860 C C . ASP A 1 105 ? 1.173 -9.852 2.178 1.00 94.38 105 ASP A C 1
ATOM 862 O O . ASP A 1 105 ? 2.386 -10.009 2.008 1.00 94.38 105 ASP A O 1
ATOM 866 N N . THR A 1 106 ? 0.343 -9.594 1.164 1.00 93.88 106 THR A N 1
ATOM 867 C CA . THR A 1 106 ? 0.788 -9.514 -0.232 1.00 93.88 106 THR A CA 1
ATOM 868 C C . THR A 1 106 ? 1.785 -8.372 -0.430 1.00 93.88 106 THR A C 1
ATOM 870 O O . THR A 1 106 ? 2.870 -8.582 -0.979 1.00 93.88 106 THR A O 1
ATOM 873 N N . VAL A 1 107 ? 1.464 -7.167 0.060 1.00 96.12 107 VAL A N 1
ATOM 874 C CA . VAL A 1 107 ? 2.332 -5.986 -0.075 1.00 96.12 107 VAL A CA 1
ATOM 875 C C . VAL A 1 107 ? 3.644 -6.165 0.690 1.00 96.12 107 VAL A C 1
ATOM 877 O O . VAL A 1 107 ? 4.712 -5.899 0.140 1.00 96.12 107 VAL A O 1
ATOM 880 N N . ILE A 1 108 ? 3.604 -6.637 1.938 1.00 96.19 108 ILE A N 1
ATOM 881 C CA . ILE A 1 108 ? 4.807 -6.857 2.753 1.00 96.19 108 ILE A CA 1
ATOM 882 C C . ILE A 1 108 ? 5.687 -7.935 2.122 1.00 96.19 108 ILE A C 1
ATOM 884 O O . ILE A 1 108 ? 6.900 -7.738 2.022 1.00 96.19 108 ILE A O 1
ATOM 888 N N . SER A 1 109 ? 5.101 -9.042 1.659 1.00 94.50 109 SER A N 1
ATOM 889 C CA . SER A 1 109 ? 5.840 -10.124 1.005 1.00 94.50 109 SER A CA 1
ATOM 890 C C . SER A 1 109 ? 6.547 -9.635 -0.264 1.00 94.50 109 SER A C 1
ATOM 892 O O . SER A 1 109 ? 7.751 -9.858 -0.424 1.00 94.50 109 SER A O 1
ATOM 894 N N . LEU A 1 110 ? 5.846 -8.877 -1.117 1.00 95.25 110 LEU A N 1
ATOM 895 C CA . LEU A 1 110 ? 6.434 -8.264 -2.310 1.00 95.25 110 LEU A CA 1
ATOM 896 C C . LEU A 1 110 ? 7.588 -7.317 -1.950 1.00 95.25 110 LEU A C 1
ATOM 898 O O . LEU A 1 110 ? 8.689 -7.455 -2.481 1.00 95.25 110 LEU A O 1
ATOM 902 N N . LEU A 1 111 ? 7.351 -6.349 -1.056 1.00 96.94 111 LEU A N 1
ATOM 903 C CA . LEU A 1 111 ? 8.358 -5.347 -0.692 1.00 96.94 111 LEU A CA 1
ATOM 904 C C . LEU A 1 111 ? 9.593 -5.989 -0.051 1.00 96.94 111 LEU A C 1
ATOM 906 O O . LEU A 1 111 ? 10.714 -5.573 -0.349 1.00 96.94 111 LEU A O 1
ATOM 910 N N . THR A 1 112 ? 9.394 -7.024 0.768 1.00 96.50 112 THR A N 1
ATOM 911 C CA . THR A 1 112 ? 10.478 -7.807 1.373 1.00 96.50 112 THR A CA 1
ATOM 912 C C . THR A 1 112 ? 11.309 -8.490 0.293 1.00 96.50 112 THR A C 1
ATOM 914 O O . THR A 1 112 ? 12.523 -8.292 0.247 1.00 96.50 112 THR A O 1
ATOM 917 N N . GLY A 1 113 ? 10.677 -9.208 -0.639 1.00 94.81 113 GLY A N 1
ATOM 918 C CA . GLY A 1 113 ? 11.404 -9.864 -1.724 1.00 94.81 113 GLY A CA 1
ATOM 919 C C . GLY A 1 113 ? 12.142 -8.874 -2.636 1.00 94.81 113 GLY A C 1
ATOM 920 O O . GLY A 1 113 ? 13.294 -9.100 -2.998 1.00 94.81 113 GLY A O 1
ATOM 921 N N . LEU A 1 114 ? 11.528 -7.733 -2.965 1.00 95.56 114 LEU A N 1
ATOM 922 C CA . LEU A 1 114 ? 12.184 -6.682 -3.753 1.00 95.56 114 LEU A CA 1
ATOM 923 C C . LEU A 1 114 ? 13.368 -6.052 -3.005 1.00 95.56 114 LEU A C 1
ATOM 925 O O . LEU A 1 114 ? 14.351 -5.662 -3.633 1.00 95.56 114 LEU A O 1
ATOM 929 N N . SER A 1 115 ? 13.289 -5.941 -1.673 1.00 96.69 115 SER A N 1
ATOM 930 C CA . SER A 1 115 ? 14.371 -5.393 -0.840 1.00 96.69 115 SER A CA 1
ATOM 931 C C . SER A 1 115 ? 15.630 -6.266 -0.815 1.00 96.69 115 SER A C 1
ATOM 933 O O . SER A 1 115 ? 16.723 -5.736 -0.619 1.00 96.69 115 SER A O 1
ATOM 935 N N . ASP A 1 116 ? 15.486 -7.562 -1.104 1.00 94.81 116 ASP A N 1
ATOM 936 C CA . ASP A 1 116 ? 16.577 -8.542 -1.187 1.00 94.81 116 ASP A CA 1
ATOM 937 C C . ASP A 1 116 ? 17.053 -8.807 -2.636 1.00 94.81 116 ASP A C 1
ATOM 939 O O . ASP A 1 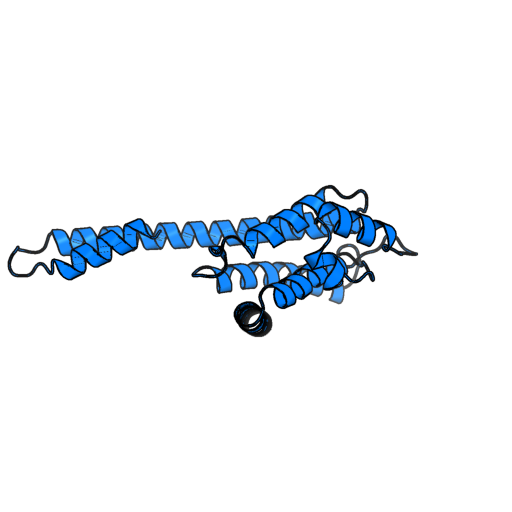116 ? 17.976 -9.580 -2.885 1.00 94.81 116 ASP A O 1
ATOM 943 N N . SER A 1 117 ? 16.453 -8.146 -3.634 1.00 92.50 117 SER A N 1
ATOM 944 C CA . SER A 1 117 ? 16.833 -8.311 -5.046 1.00 92.50 117 SER A CA 1
ATOM 945 C C . SER A 1 117 ? 18.270 -7.849 -5.319 1.00 92.50 117 SER A C 1
ATOM 947 O O . SER A 1 117 ? 18.759 -6.899 -4.716 1.00 92.50 117 SER A O 1
ATOM 949 N N . GLN A 1 118 ? 18.950 -8.429 -6.314 1.00 89.31 118 GLN A N 1
ATOM 950 C CA . GLN A 1 118 ? 20.258 -7.939 -6.781 1.00 89.31 118 GLN A CA 1
ATOM 951 C C . GLN A 1 118 ? 20.163 -6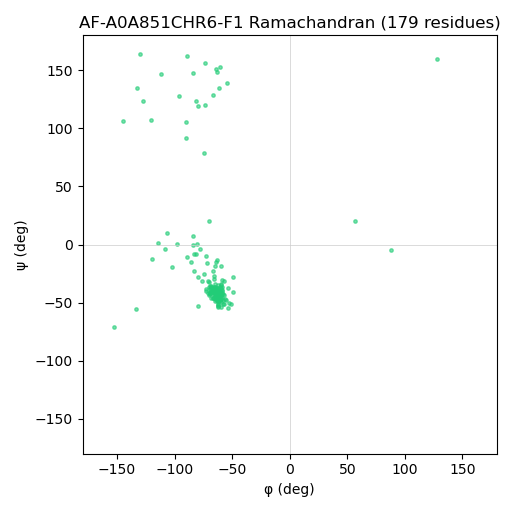.615 -7.567 1.00 89.31 118 GLN A C 1
ATOM 953 O O . GLN A 1 118 ? 21.153 -5.879 -7.660 1.00 89.31 118 GLN A O 1
ATOM 958 N N . VAL A 1 119 ? 18.970 -6.222 -8.025 1.00 92.25 119 VAL A N 1
ATOM 959 C CA . VAL A 1 119 ? 18.735 -4.949 -8.725 1.00 92.25 119 VAL A CA 1
ATOM 960 C C . VAL A 1 119 ? 18.623 -3.801 -7.725 1.00 92.25 119 VAL A C 1
ATOM 962 O O . VAL A 1 119 ? 17.727 -3.756 -6.881 1.00 92.25 119 VAL A O 1
ATOM 965 N N . ARG A 1 120 ? 19.524 -2.819 -7.837 1.00 94.50 120 ARG A N 1
ATOM 966 C CA . ARG A 1 120 ? 19.563 -1.658 -6.931 1.00 94.50 120 ARG A CA 1
ATOM 967 C C . ARG A 1 120 ? 18.260 -0.855 -6.942 1.00 94.50 120 ARG A C 1
ATOM 969 O O . ARG A 1 120 ? 17.846 -0.383 -5.884 1.00 94.50 120 ARG A O 1
ATOM 976 N N . ALA A 1 121 ? 17.645 -0.695 -8.111 1.00 95.62 121 ALA A N 1
ATOM 977 C CA . ALA A 1 121 ? 16.413 0.063 -8.275 1.00 95.62 121 ALA A CA 1
ATOM 978 C C . ALA A 1 121 ? 15.236 -0.565 -7.509 1.00 95.62 121 ALA A C 1
ATOM 980 O O . ALA A 1 121 ? 14.507 0.142 -6.811 1.00 95.62 121 ALA A O 1
ATOM 981 N N . PHE A 1 122 ? 15.108 -1.898 -7.533 1.00 95.81 122 PHE A N 1
ATOM 982 C CA . PHE A 1 122 ? 14.146 -2.608 -6.688 1.00 95.81 122 PHE A CA 1
ATOM 983 C C . PHE A 1 122 ? 14.446 -2.406 -5.211 1.00 95.81 122 PHE A C 1
ATOM 985 O O . PHE A 1 122 ? 13.582 -1.894 -4.500 1.00 95.81 122 PHE A O 1
ATOM 992 N N . ARG A 1 123 ? 15.679 -2.688 -4.765 1.00 96.69 123 ARG A N 1
ATOM 993 C CA . ARG A 1 123 ? 16.030 -2.571 -3.342 1.00 96.69 123 ARG A CA 1
ATOM 994 C C . ARG A 1 123 ? 15.759 -1.186 -2.775 1.00 96.69 123 ARG A C 1
ATOM 996 O O . ARG A 1 123 ? 15.197 -1.055 -1.691 1.00 96.69 123 ARG A O 1
ATOM 1003 N N . HIS A 1 124 ? 16.182 -0.139 -3.480 1.00 97.81 124 HIS A N 1
ATOM 1004 C CA . HIS A 1 124 ? 16.054 1.226 -2.980 1.00 97.81 124 HIS A CA 1
ATOM 1005 C C . HIS A 1 124 ? 14.587 1.665 -2.914 1.00 97.81 124 HIS A C 1
ATOM 1007 O O . HIS A 1 124 ? 14.161 2.204 -1.889 1.00 97.81 124 HIS A O 1
ATOM 1013 N N . THR A 1 125 ? 13.805 1.404 -3.965 1.00 98.25 125 THR A N 1
ATOM 1014 C CA . THR A 1 125 ? 12.384 1.771 -3.997 1.00 98.25 125 THR A CA 1
ATOM 1015 C C . THR A 1 125 ? 11.570 0.983 -2.980 1.00 98.25 125 THR A C 1
ATOM 1017 O O . THR A 1 125 ? 10.808 1.591 -2.227 1.00 98.25 125 THR A O 1
ATOM 1020 N N . SER A 1 126 ? 11.754 -0.338 -2.896 1.00 98.12 126 SER A N 1
ATOM 1021 C CA . SER A 1 126 ? 10.996 -1.177 -1.965 1.00 98.12 126 SER A CA 1
ATOM 1022 C C . SER A 1 126 ? 11.340 -0.874 -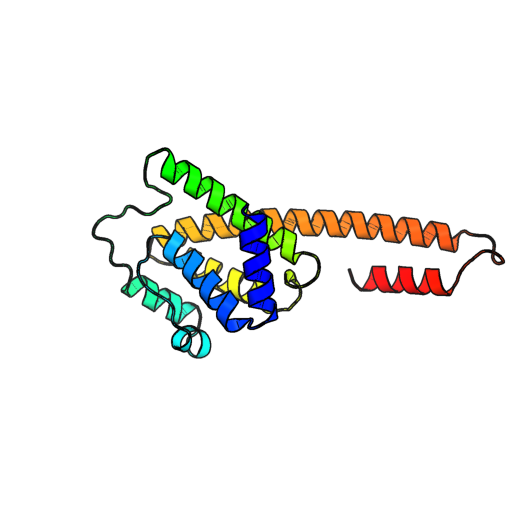0.511 1.00 98.12 126 SER A C 1
ATOM 1024 O O . SER A 1 126 ? 10.438 -0.772 0.315 1.00 98.12 126 SER A O 1
ATOM 1026 N N . THR A 1 127 ? 12.615 -0.624 -0.196 1.00 98.56 127 THR A N 1
ATOM 1027 C CA . THR A 1 127 ? 13.030 -0.231 1.158 1.00 98.56 127 THR A CA 1
ATOM 1028 C C . THR A 1 127 ? 12.412 1.111 1.545 1.00 98.56 127 THR A C 1
ATOM 1030 O O . THR A 1 127 ? 11.885 1.256 2.647 1.00 98.56 127 THR A O 1
ATOM 1033 N N . LEU A 1 128 ? 12.411 2.103 0.644 1.00 98.62 128 LEU A N 1
ATOM 1034 C CA . LEU A 1 128 ? 11.739 3.377 0.906 1.00 98.62 128 LEU A CA 1
ATOM 1035 C C . LEU A 1 128 ? 10.235 3.175 1.138 1.00 98.62 128 LEU A C 1
ATOM 1037 O O . LEU A 1 128 ? 9.681 3.756 2.075 1.00 98.62 128 LEU A O 1
ATOM 1041 N N . ALA A 1 129 ? 9.590 2.345 0.315 1.00 98.62 129 ALA A N 1
ATOM 1042 C CA . ALA A 1 129 ? 8.176 2.027 0.453 1.00 98.62 129 ALA A CA 1
ATOM 1043 C C . ALA A 1 129 ? 7.874 1.359 1.799 1.00 98.62 129 ALA A C 1
ATOM 1045 O O . ALA A 1 129 ? 6.992 1.820 2.520 1.00 98.62 129 ALA A O 1
ATOM 1046 N N . ALA A 1 130 ? 8.659 0.350 2.181 1.00 98.44 130 ALA A N 1
ATOM 1047 C CA . ALA A 1 130 ? 8.529 -0.375 3.439 1.00 98.44 130 ALA A CA 1
ATOM 1048 C C . ALA A 1 130 ? 8.710 0.546 4.655 1.00 98.44 130 ALA A C 1
ATOM 1050 O O . ALA A 1 130 ? 7.930 0.486 5.602 1.00 98.44 130 ALA A O 1
ATOM 1051 N N . MET A 1 131 ? 9.670 1.476 4.618 1.00 98.31 131 MET A N 1
ATOM 1052 C CA . MET A 1 131 ? 9.852 2.452 5.700 1.00 98.31 131 MET A CA 1
ATOM 1053 C C . MET A 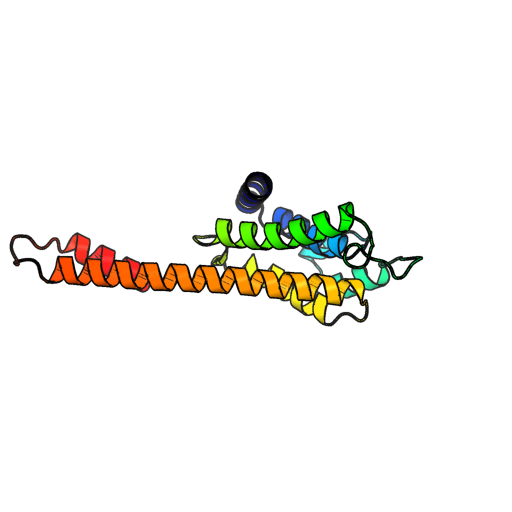1 131 ? 8.651 3.399 5.840 1.00 98.31 131 MET A C 1
ATOM 1055 O O . MET A 1 131 ? 8.255 3.757 6.956 1.00 98.31 131 MET A O 1
ATOM 1059 N N . LYS A 1 132 ? 8.040 3.813 4.721 1.00 98.44 132 LYS A N 1
ATOM 1060 C CA . LYS A 1 132 ? 6.820 4.636 4.738 1.00 98.44 132 LYS A CA 1
ATOM 1061 C C . LYS A 1 132 ? 5.590 3.844 5.169 1.00 98.44 132 LYS A C 1
ATOM 1063 O O . LYS A 1 132 ? 4.805 4.369 5.956 1.00 98.44 132 LYS A O 1
ATOM 1068 N N . LEU A 1 133 ? 5.483 2.587 4.748 1.00 98.00 133 LEU A N 1
ATOM 1069 C CA . LEU A 1 133 ? 4.467 1.638 5.194 1.00 98.00 133 LEU A CA 1
ATOM 1070 C C . LEU A 1 133 ? 4.535 1.451 6.713 1.00 98.00 133 LEU A C 1
ATOM 1072 O O . LEU A 1 133 ? 3.544 1.670 7.402 1.00 98.00 133 LEU A O 1
ATOM 1076 N N . MET A 1 134 ? 5.723 1.170 7.254 1.00 97.88 134 MET A N 1
ATOM 1077 C CA . MET A 1 134 ? 5.944 1.018 8.693 1.00 97.88 134 MET A CA 1
ATOM 1078 C C . MET A 1 134 ? 5.572 2.291 9.464 1.00 97.88 134 MET A C 1
ATOM 1080 O O . MET A 1 134 ? 4.881 2.222 10.476 1.00 97.88 134 MET A O 1
ATOM 1084 N N . THR A 1 135 ? 5.959 3.468 8.960 1.00 98.06 135 THR A N 1
ATOM 1085 C CA . THR A 1 135 ? 5.568 4.754 9.566 1.00 98.06 135 THR A CA 1
ATOM 1086 C C . THR A 1 135 ? 4.043 4.915 9.610 1.00 98.06 135 THR A C 1
ATOM 1088 O O . THR A 1 135 ? 3.491 5.392 10.601 1.00 98.06 135 THR A O 1
ATOM 1091 N N . ALA A 1 136 ? 3.343 4.524 8.544 1.00 97.62 136 ALA A N 1
ATOM 1092 C CA . ALA A 1 136 ? 1.890 4.599 8.491 1.00 97.62 136 ALA A CA 1
ATOM 1093 C C . ALA A 1 136 ? 1.230 3.608 9.465 1.00 97.62 136 ALA A C 1
ATOM 1095 O O . ALA A 1 136 ? 0.323 4.003 10.194 1.00 97.62 136 ALA A O 1
ATOM 1096 N N . LEU A 1 137 ? 1.739 2.377 9.557 1.00 96.06 137 LEU A N 1
ATOM 1097 C CA . LEU A 1 137 ? 1.270 1.370 10.514 1.00 96.06 137 LEU A CA 1
ATOM 1098 C C . LEU A 1 137 ? 1.479 1.802 11.972 1.00 96.06 137 LEU A C 1
ATOM 1100 O O . LEU A 1 137 ? 0.595 1.598 12.797 1.00 96.06 137 LEU A O 1
ATOM 1104 N N . VAL A 1 138 ? 2.593 2.470 12.293 1.00 97.81 138 VAL A N 1
ATOM 1105 C CA . VAL A 1 138 ? 2.812 3.047 13.633 1.00 97.81 138 VAL A CA 1
ATOM 1106 C C . VAL A 1 138 ? 1.742 4.091 13.970 1.00 97.81 138 VAL A C 1
ATOM 1108 O O . VAL A 1 138 ? 1.241 4.112 15.092 1.00 97.81 138 VAL A O 1
ATOM 1111 N N . ASN A 1 139 ? 1.337 4.926 13.008 1.00 95.75 139 ASN A N 1
ATOM 1112 C CA . ASN A 1 139 ? 0.241 5.877 13.225 1.00 95.75 139 ASN A CA 1
ATOM 1113 C C . ASN A 1 139 ? -1.106 5.172 13.435 1.00 95.75 139 ASN A C 1
ATOM 1115 O O . ASN A 1 139 ? -1.903 5.621 14.256 1.00 95.75 139 ASN A O 1
ATOM 1119 N N . VAL A 1 140 ? -1.357 4.064 12.731 1.00 95.38 140 VAL A N 1
ATOM 1120 C CA . VAL A 1 140 ? -2.548 3.236 12.965 1.00 95.38 140 VAL A CA 1
ATOM 1121 C C . VAL A 1 140 ? -2.522 2.654 14.378 1.00 95.38 140 VAL A C 1
ATOM 1123 O O . VAL A 1 140 ? -3.489 2.820 15.114 1.00 95.38 140 VAL A O 1
ATOM 1126 N N . ALA A 1 141 ? -1.401 2.067 14.806 1.00 93.62 141 ALA A N 1
ATOM 1127 C CA . ALA A 1 141 ? -1.242 1.538 16.16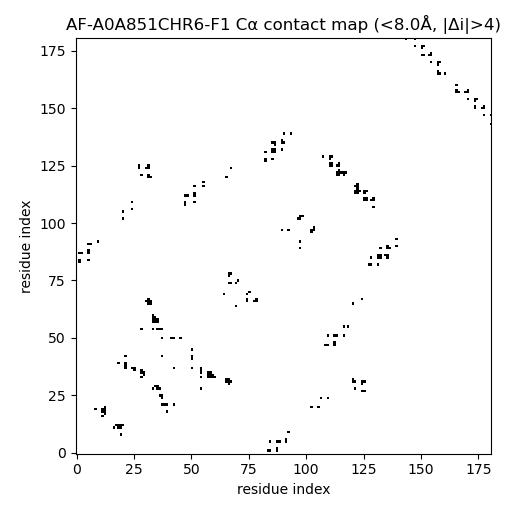1 1.00 93.62 141 ALA A CA 1
ATOM 1128 C C . ALA A 1 141 ? -1.451 2.618 17.239 1.00 93.62 141 ALA A C 1
ATOM 1130 O O . ALA A 1 141 ? -2.115 2.375 18.247 1.00 93.62 141 ALA A O 1
ATOM 1131 N N . LEU A 1 142 ? -0.948 3.836 17.010 1.00 94.88 142 LEU A N 1
ATOM 1132 C CA . LEU A 1 142 ? -1.195 4.979 17.890 1.00 94.88 142 LEU A CA 1
ATOM 1133 C C . LEU A 1 142 ? -2.690 5.331 17.964 1.00 94.88 142 LEU A C 1
ATOM 1135 O O . LEU A 1 142 ? -3.221 5.515 19.059 1.00 94.88 142 LEU A O 1
ATOM 1139 N N . ASN A 1 143 ? -3.385 5.387 16.824 1.00 92.50 143 ASN A N 1
ATOM 1140 C CA . ASN A 1 143 ? -4.824 5.664 16.783 1.00 92.50 143 ASN A CA 1
ATOM 1141 C C . ASN A 1 143 ? -5.641 4.578 17.494 1.00 92.50 143 ASN A C 1
ATOM 1143 O O . ASN A 1 143 ? -6.573 4.905 18.232 1.00 92.50 143 ASN A O 1
ATOM 1147 N N . LEU A 1 144 ? -5.284 3.304 17.311 1.00 90.69 144 LEU A N 1
ATOM 1148 C CA . LEU A 1 144 ? -5.909 2.183 18.015 1.00 90.69 144 LEU A CA 1
ATOM 1149 C C . LEU A 1 144 ? -5.716 2.303 19.526 1.00 90.69 144 LEU A C 1
ATOM 1151 O O . LEU A 1 144 ? -6.691 2.198 20.264 1.00 90.69 144 LEU A O 1
ATOM 1155 N N . SER A 1 145 ? -4.497 2.610 19.977 1.00 92.56 145 SER A N 1
ATOM 1156 C CA . SER A 1 145 ? -4.190 2.824 21.396 1.00 92.56 145 SER A CA 1
ATOM 1157 C C . SER A 1 145 ? -5.045 3.945 22.004 1.00 92.56 145 SER A C 1
ATOM 1159 O O . SER A 1 145 ? -5.724 3.747 23.012 1.00 92.56 145 SER A O 1
ATOM 1161 N N . ILE A 1 146 ? -5.140 5.094 21.323 1.00 93.06 146 ILE A N 1
ATOM 1162 C CA . ILE A 1 146 ? -6.000 6.212 21.750 1.00 93.06 146 ILE A CA 1
ATOM 1163 C C . ILE A 1 146 ? -7.479 5.790 21.807 1.00 93.06 146 ILE A C 1
ATOM 1165 O O . ILE A 1 146 ? -8.209 6.167 22.731 1.00 93.06 146 ILE A O 1
ATOM 1169 N N . ASN A 1 147 ? -7.953 5.023 20.823 1.00 90.44 147 ASN A N 1
ATOM 1170 C CA . ASN A 1 147 ? -9.339 4.561 20.766 1.00 90.44 147 ASN A CA 1
ATOM 1171 C C . ASN A 1 147 ? -9.649 3.531 21.866 1.00 90.44 147 ASN A C 1
ATOM 1173 O O . ASN A 1 147 ? -10.734 3.559 22.454 1.00 90.44 147 ASN A O 1
ATOM 1177 N N . MET A 1 148 ? -8.680 2.678 22.198 1.00 89.69 148 MET A N 1
ATOM 1178 C CA . MET A 1 148 ? -8.755 1.733 23.309 1.00 89.69 148 MET A CA 1
ATOM 1179 C C . MET A 1 148 ? -8.863 2.476 24.648 1.00 89.69 148 MET A C 1
ATOM 1181 O O . MET A 1 148 ? -9.792 2.210 25.412 1.00 89.69 148 MET A O 1
ATOM 1185 N N . ASP A 1 149 ? -8.019 3.484 24.889 1.00 92.94 149 ASP A N 1
ATOM 1186 C CA . ASP A 1 149 ? -8.073 4.319 26.098 1.00 92.94 149 ASP A CA 1
ATOM 1187 C C . ASP A 1 149 ? -9.398 5.081 26.227 1.00 92.94 149 ASP A C 1
ATOM 1189 O O . ASP A 1 149 ? -9.970 5.201 27.316 1.00 92.94 149 ASP A O 1
ATOM 1193 N N . ASN A 1 150 ? -9.912 5.612 25.115 1.00 93.06 150 ASN A N 1
ATOM 1194 C CA . ASN A 1 150 ? -11.213 6.277 25.083 1.00 93.06 150 ASN A CA 1
ATOM 1195 C C . ASN A 1 150 ? -12.349 5.294 25.400 1.00 93.06 150 ASN A C 1
ATOM 1197 O O . ASN A 1 150 ? -13.234 5.616 26.195 1.00 93.06 150 ASN A O 1
ATOM 1201 N N . THR A 1 151 ? -12.317 4.097 24.812 1.00 91.56 151 THR A N 1
ATOM 1202 C CA . THR A 1 151 ? -13.321 3.046 25.042 1.00 91.56 151 THR A CA 1
ATOM 1203 C C . THR A 1 151 ? -13.274 2.555 26.492 1.00 91.56 151 THR A C 1
ATOM 1205 O O . THR A 1 151 ? -14.323 2.397 27.117 1.00 91.56 151 THR A O 1
ATOM 1208 N N . GLN A 1 152 ? -12.081 2.422 27.078 1.00 90.44 152 GLN A N 1
ATOM 1209 C CA . GLN A 1 152 ? -11.897 2.071 28.487 1.00 90.44 152 GLN A CA 1
ATOM 1210 C C . GLN A 1 152 ? -12.465 3.149 29.423 1.00 90.44 152 GLN A C 1
ATOM 1212 O O . GLN A 1 152 ? -13.229 2.830 30.336 1.00 90.44 152 GLN A O 1
ATOM 1217 N N . ARG A 1 153 ? -12.180 4.434 29.168 1.00 93.62 153 ARG A N 1
ATOM 1218 C CA . ARG A 1 153 ? -12.767 5.546 29.937 1.00 93.62 153 ARG A CA 1
ATOM 1219 C C . ARG A 1 153 ? -14.293 5.582 29.831 1.00 93.62 153 ARG A C 1
ATOM 1221 O O . ARG A 1 153 ? -14.971 5.804 30.833 1.00 93.62 153 ARG A O 1
ATOM 1228 N N . GLN A 1 154 ? -14.849 5.333 28.642 1.00 91.06 154 GLN A N 1
ATOM 1229 C CA . GLN A 1 154 ? -16.301 5.238 28.442 1.00 91.06 154 GLN A CA 1
ATOM 1230 C C . GLN A 1 154 ? -16.910 4.062 29.212 1.00 91.06 154 GLN A C 1
ATOM 1232 O O . GLN A 1 154 ? -17.965 4.217 29.829 1.00 91.06 154 GLN A O 1
ATOM 1237 N N . TYR A 1 155 ? -16.239 2.909 29.210 1.00 91.56 155 TYR A N 1
ATOM 1238 C CA . TYR A 1 155 ? -16.658 1.729 29.959 1.00 91.56 155 TYR A CA 1
ATOM 1239 C C . TYR A 1 155 ? -16.689 1.998 31.466 1.00 91.56 155 TYR A C 1
ATOM 1241 O O . TYR A 1 155 ? -17.692 1.727 32.125 1.00 91.56 155 TYR A O 1
ATOM 1249 N N . GLU A 1 156 ? -15.627 2.583 32.020 1.00 92.56 156 GLU A N 1
ATOM 1250 C CA . GLU A 1 156 ? -15.559 2.918 33.445 1.00 92.56 156 GLU A CA 1
ATOM 1251 C C . GLU A 1 156 ? -16.611 3.952 33.847 1.00 92.56 156 GLU A C 1
ATOM 1253 O O . GLU A 1 156 ? -17.273 3.782 34.873 1.00 92.56 156 GLU A O 1
ATOM 1258 N N . ALA A 1 157 ? -16.820 4.981 33.022 1.00 92.94 157 ALA A N 1
ATOM 1259 C CA . ALA A 1 157 ? -17.851 5.985 33.254 1.00 92.94 157 ALA A CA 1
ATOM 1260 C C . ALA A 1 157 ? -19.259 5.370 33.280 1.00 92.94 157 ALA A C 1
ATOM 1262 O O . ALA A 1 157 ? -20.056 5.716 34.151 1.00 92.94 157 ALA A O 1
ATOM 1263 N N . GLU A 1 158 ? -19.567 4.441 32.368 1.00 90.94 158 GLU A N 1
ATOM 1264 C CA . GLU A 1 158 ? -20.855 3.738 32.350 1.00 90.94 158 GLU A CA 1
ATOM 1265 C C . GLU A 1 158 ? -20.995 2.780 33.544 1.00 90.94 158 GLU A C 1
ATOM 1267 O O . GLU A 1 158 ? -22.040 2.740 34.195 1.00 90.94 158 GLU A O 1
ATOM 1272 N N . ARG A 1 159 ? -19.922 2.062 33.897 1.00 90.81 159 ARG A N 1
ATOM 1273 C CA . ARG A 1 159 ? -19.893 1.115 35.022 1.00 90.81 159 ARG A CA 1
ATOM 1274 C C . ARG A 1 159 ? -20.121 1.818 36.357 1.00 90.81 159 ARG A C 1
ATOM 1276 O O . ARG A 1 159 ? -20.844 1.301 37.210 1.00 90.81 159 ARG A O 1
ATOM 1283 N N . ASN A 1 160 ? -19.531 2.997 36.529 1.00 92.56 160 ASN A N 1
ATOM 1284 C CA . ASN A 1 160 ? -19.590 3.767 37.769 1.00 92.56 160 ASN A CA 1
ATOM 1285 C C . ASN A 1 160 ? -20.924 4.511 37.960 1.00 92.56 160 ASN A C 1
ATOM 1287 O O . ASN A 1 160 ? -21.139 5.112 39.013 1.00 92.56 160 ASN A O 1
ATOM 1291 N N . LYS A 1 161 ? -21.847 4.465 36.989 1.00 91.88 161 LYS A N 1
ATOM 1292 C CA . LYS A 1 161 ? -23.204 4.986 37.189 1.00 91.88 161 LYS A CA 1
ATOM 1293 C C . LYS A 1 161 ? -23.938 4.209 38.280 1.00 91.88 161 LYS A C 1
ATOM 1295 O O . LYS A 1 161 ? -23.759 3.000 38.451 1.00 91.88 161 LYS A O 1
ATOM 1300 N N . ILE A 1 162 ? -24.822 4.925 38.976 1.00 90.12 162 ILE A N 1
ATOM 1301 C CA . ILE A 1 162 ? -25.773 4.360 39.940 1.00 90.12 162 ILE A CA 1
ATOM 1302 C C . ILE A 1 162 ? -26.576 3.253 39.242 1.00 90.12 162 ILE A C 1
ATOM 1304 O O . ILE A 1 162 ? -26.988 3.435 38.099 1.00 90.12 162 ILE A O 1
ATOM 1308 N N . ILE A 1 163 ? -26.819 2.133 39.931 1.00 80.69 163 ILE A N 1
ATOM 1309 C CA . ILE A 1 163 ? -27.398 0.896 39.368 1.00 80.69 163 ILE A CA 1
ATOM 1310 C C . ILE A 1 163 ? -28.671 1.161 38.543 1.00 80.69 163 ILE A C 1
ATOM 1312 O O . ILE A 1 163 ? -28.799 0.629 37.449 1.00 80.69 163 ILE A O 1
ATOM 1316 N N . GLY A 1 164 ? -29.564 2.051 38.994 1.00 79.62 164 GLY A N 1
ATOM 1317 C CA . GLY A 1 164 ? -30.798 2.393 38.267 1.00 79.62 164 GLY A CA 1
ATOM 1318 C C . GLY A 1 164 ? -30.624 3.252 37.001 1.00 79.62 164 GLY A C 1
ATOM 1319 O O . GLY A 1 164 ? -31.581 3.431 36.260 1.00 79.62 164 GLY A O 1
ATOM 1320 N N . LYS A 1 165 ? -29.430 3.804 36.748 1.00 81.88 165 LYS A N 1
ATOM 1321 C CA . LYS A 1 165 ? -29.087 4.593 35.545 1.00 81.88 165 LYS A CA 1
ATOM 1322 C C . LYS A 1 165 ? -28.031 3.914 34.665 1.00 81.88 165 LYS A C 1
ATOM 1324 O O . LYS A 1 165 ? -27.590 4.510 33.681 1.00 81.88 165 LYS A O 1
ATOM 1329 N N . ARG A 1 166 ? -27.578 2.718 35.046 1.00 88.00 166 ARG A N 1
ATOM 1330 C CA . ARG A 1 166 ? -26.575 1.940 34.320 1.00 88.00 166 ARG A CA 1
ATOM 1331 C C . ARG A 1 166 ? -27.249 1.204 33.167 1.00 88.00 166 ARG A C 1
ATOM 1333 O O . ARG A 1 166 ? -28.159 0.414 33.396 1.00 88.00 166 ARG A O 1
ATOM 1340 N N . ALA A 1 167 ? -26.778 1.430 31.945 1.00 89.81 167 ALA A N 1
ATOM 1341 C CA . ALA A 1 167 ? -27.228 0.666 30.788 1.00 89.81 167 ALA A CA 1
ATOM 1342 C C . ALA A 1 167 ? -26.332 -0.570 30.601 1.00 89.81 167 ALA A C 1
ATOM 1344 O O . ALA A 1 167 ? -25.189 -0.445 30.158 1.00 89.81 167 ALA A O 1
ATOM 1345 N N . ASN A 1 168 ? -26.838 -1.758 30.948 1.00 87.50 168 ASN A N 1
ATOM 1346 C CA . ASN A 1 168 ? -26.079 -3.011 30.825 1.00 87.50 168 ASN A CA 1
ATOM 1347 C C . ASN A 1 168 ? -25.740 -3.340 29.362 1.00 87.50 168 ASN A C 1
ATOM 1349 O O . ASN A 1 168 ? -24.592 -3.666 29.081 1.00 87.50 168 ASN A O 1
ATOM 1353 N N . ASP A 1 169 ? -26.668 -3.118 28.430 1.00 88.94 169 ASP A N 1
ATOM 1354 C CA . ASP A 1 169 ? -26.437 -3.328 26.991 1.00 88.94 169 ASP A CA 1
ATOM 1355 C C . ASP A 1 169 ? -25.283 -2.457 26.467 1.00 88.94 169 ASP A C 1
ATOM 1357 O O . ASP A 1 169 ? -24.456 -2.880 25.661 1.00 88.94 169 ASP A O 1
ATOM 1361 N N . ARG A 1 170 ? -25.168 -1.225 26.981 1.00 88.38 170 ARG A N 1
ATOM 1362 C CA . ARG A 1 170 ? -24.068 -0.317 26.635 1.00 88.38 170 ARG A CA 1
ATOM 1363 C C . ARG A 1 170 ? -22.734 -0.788 27.213 1.00 88.38 170 ARG A C 1
ATOM 1365 O O . ARG A 1 170 ? -21.706 -0.614 26.565 1.00 88.38 170 ARG A O 1
ATOM 1372 N N . LEU A 1 171 ? -22.731 -1.360 28.418 1.00 88.38 171 LEU A N 1
ATOM 1373 C CA . LEU A 1 171 ? -21.528 -1.955 29.008 1.00 88.38 171 LEU A CA 1
ATOM 1374 C C . LEU A 1 171 ? -21.048 -3.158 28.202 1.00 88.38 171 LEU A C 1
ATOM 1376 O O . LEU A 1 171 ? -19.847 -3.278 27.972 1.00 88.38 171 LEU A O 1
ATOM 1380 N N . GLU A 1 172 ? -21.969 -4.011 27.764 1.00 88.88 172 GLU A N 1
ATOM 1381 C CA . GLU A 1 172 ? -21.663 -5.177 26.940 1.00 88.88 172 GLU A CA 1
ATOM 1382 C C . GLU A 1 172 ? -21.094 -4.768 25.577 1.00 88.88 172 GLU A C 1
ATOM 1384 O O . GLU A 1 172 ? -20.037 -5.261 25.187 1.00 88.88 172 GLU A O 1
ATOM 1389 N N . LEU A 1 173 ? -21.689 -3.767 24.922 1.00 90.75 173 LEU A N 1
ATOM 1390 C CA . LEU A 1 173 ? -21.172 -3.225 23.663 1.00 90.75 173 LEU A CA 1
ATOM 1391 C C . LEU A 1 173 ? -19.771 -2.609 23.816 1.00 90.75 173 LEU A C 1
ATOM 1393 O O . LEU A 1 173 ? -18.905 -2.814 22.968 1.00 90.75 173 LEU A O 1
ATOM 1397 N N . LEU A 1 174 ? -19.511 -1.880 24.906 1.00 88.62 174 LEU A N 1
ATOM 1398 C CA . LEU A 1 174 ? -18.178 -1.328 25.187 1.00 88.62 174 LEU A CA 1
ATOM 1399 C C . LEU A 1 174 ? -17.153 -2.425 25.511 1.00 88.62 174 LEU A C 1
ATOM 1401 O O . LEU A 1 174 ? -15.992 -2.312 25.121 1.00 88.62 174 LEU A O 1
ATOM 1405 N N . LEU A 1 175 ? -17.573 -3.495 26.194 1.00 87.62 175 LEU A N 1
ATOM 1406 C CA . LEU A 1 175 ? -16.745 -4.677 26.443 1.00 87.62 175 LEU A CA 1
ATOM 1407 C C . LEU A 1 175 ? -16.397 -5.409 25.150 1.00 87.62 175 LEU A C 1
ATOM 1409 O O . LEU A 1 175 ? -15.246 -5.807 24.982 1.00 87.62 175 LEU A O 1
ATOM 1413 N N . GLN A 1 176 ? -17.369 -5.579 24.258 1.00 87.81 176 GLN A N 1
ATOM 1414 C CA . GLN A 1 176 ? -17.165 -6.206 22.960 1.00 87.81 176 GLN A CA 1
ATOM 1415 C C . GLN A 1 176 ? -16.231 -5.364 22.089 1.00 87.81 176 GLN A C 1
ATOM 1417 O O . GLN A 1 176 ? -15.212 -5.872 21.634 1.00 87.81 176 GLN A O 1
ATOM 1422 N N . LYS A 1 177 ? -16.480 -4.054 21.982 1.00 85.56 177 LYS A N 1
ATOM 1423 C CA . LYS A 1 177 ? -15.615 -3.128 21.239 1.00 85.56 177 LYS A CA 1
ATOM 1424 C C . LYS A 1 177 ? -14.167 -3.127 21.741 1.00 85.56 177 LYS A C 1
ATOM 1426 O O . LYS A 1 177 ? -13.249 -2.922 20.962 1.00 85.56 177 LYS A O 1
ATOM 1431 N N . ARG A 1 178 ? -13.944 -3.365 23.038 1.00 82.00 178 ARG A N 1
ATOM 1432 C CA . ARG A 1 178 ? -12.593 -3.498 23.607 1.00 82.00 178 ARG A CA 1
ATOM 1433 C C . ARG A 1 178 ? -11.915 -4.827 23.251 1.00 82.00 178 ARG A C 1
ATOM 1435 O O . ARG A 1 178 ? -10.699 -4.892 23.309 1.00 82.00 178 ARG A O 1
ATOM 1442 N N . LYS A 1 179 ? -12.677 -5.888 22.969 1.00 81.44 179 LYS A N 1
ATOM 1443 C CA . LYS A 1 179 ? -12.139 -7.196 22.557 1.00 81.44 179 LYS A CA 1
ATOM 1444 C C . LYS A 1 179 ? -11.825 -7.270 21.060 1.00 81.44 179 LYS A C 1
ATOM 1446 O O . LYS A 1 179 ? -11.066 -8.142 20.667 1.00 81.44 179 LYS A O 1
ATOM 1451 N N . GLU A 1 180 ? -12.457 -6.420 20.253 1.00 74.56 180 GLU A N 1
ATOM 1452 C CA . GLU A 1 180 ? -12.290 -6.358 18.791 1.00 74.56 180 GLU A CA 1
ATOM 1453 C C . GLU A 1 180 ? -11.068 -5.528 18.346 1.00 74.56 180 GLU A C 1
ATOM 1455 O O . GLU A 1 180 ? -10.741 -5.527 17.162 1.00 74.56 180 GLU A O 1
ATOM 1460 N N . VAL A 1 181 ? -10.411 -4.825 19.278 1.00 57.69 181 VAL A N 1
ATOM 1461 C CA . VAL A 1 181 ? -9.162 -4.064 19.075 1.00 57.69 181 VAL A CA 1
ATOM 1462 C C . VAL A 1 181 ? -7.985 -4.875 19.595 1.00 57.69 181 VAL A C 1
ATOM 1464 O O . VAL A 1 181 ? -6.941 -4.876 18.910 1.00 57.69 181 VAL A O 1
#

Nearest PDB structures (foldseek):
  5qsu-assembly1_C  TM=9.806E-01  e=1.190E-18  Homo sapiens
  6rrc-assembly2_A  TM=9.631E-01  e=1.031E-18  Homo sapiens
  5qsv-assembly4_D  TM=9.797E-01  e=2.112E-18  Homo sapiens
  7w1m-assembly1_D  TM=9.683E-01  e=1.744E-18  Homo sapiens
  5qsu-assembly2_A  TM=8.772E-01  e=3.228E-17  Homo sapiens

Foldseek 3Di:
DLLVVLVVLVVVCVVPVLVSLQVVLQVLLVQLVQPDGQDSCCSVPHDLLVVLVVSVVSRDDPDLDGLCRDDDPVSVVVLVSLLVSLLSNCVVCLPPNVPPVPNVCSLVRNLVSQCPDPRPSSNVSSVSSVVSNVVSVVVSVVVVVVVLVVLVVVLVVLVPDDPVNRDVVSNVVSVVVNVVD

pLDDT: mean 92.7, std 6.44, range [57.69, 98.62]

Radius of gyration: 21.13 Å; Cα contacts (8 Å, |Δi|>4): 151; chains: 1; bounding box: 52×38×61 Å

Organism: Calyptomena viridis (NCBI:txid135972)

Mean predicted aligned error: 5.04 Å

Secondary structure (DSSP, 8-state):
-HHHHHHHHHHHHHH-HHHHHHHHHHHHHHHTT------HHHHHHS-HHHHHHHHHHT---SSS--TTT--SHHHHHHHHHHHHHHHHHHHHHTTTGGGSSSHHHHHHHHHHHHHTSS-HHHHHHHHHHHHHHHHHHHHHHHHHHHHHHHHHHHHHHHHTS-GGG--HHHHHHHHHHHH--

Solvent-accessible surface area (backbone atoms only — not comparable to full-atom values): 10008 Å² total; per-residue (Å²): 105,68,64,56,58,41,51,55,46,49,54,40,32,74,74,40,50,67,63,38,47,46,52,54,52,40,50,57,47,41,56,22,55,32,80,52,75,77,45,73,66,49,69,76,74,45,54,66,68,55,51,51,50,51,46,55,74,46,49,82,61,99,51,101,70,26,53,85,71,48,83,55,72,69,34,55,50,46,53,52,50,56,51,48,43,48,34,50,43,48,60,73,27,64,87,53,56,66,73,64,84,45,62,51,56,52,52,50,52,45,33,51,51,32,42,71,42,91,49,65,43,39,21,55,44,24,46,54,49,49,55,36,42,51,54,34,52,51,54,48,53,50,52,50,52,54,50,49,55,50,44,49,53,52,39,52,58,49,66,70,38,59,76,96,73,40,57,64,71,59,47,50,51,39,54,50,58,60,70,77,109

Sequence (181 aa):
SFQSVVDDWIESYKHDRDIALLDLINFFIQCSGCKGVVTAEMFRHMQNSEIIRKMTEEFDEDSGDYPLTMAGPQWKKFKASFCEFIGVLVRQCQYSIIYDEYMMDTVISLLTGLSDSQVRAFRHTSTLAAMKLMTALVNVALNLSINMDNTQRQYEAERNKIIGKRANDRLELLLQKRKEV

InterPro domains:
  IPR013721 STAG [PF08514] (65-165)
  IPR039662 Cohesin subunit Scc3/SA [PTHR11199] (2-180)